Protein AF-0000000072075121 (afdb_homodimer)

Secondary structure (DSSP, 8-state):
-EEEEE--SSTTTTT-HHHHHHHHHHHHHHHHHHHHTTSEEE-HHHHHHHHHHHTT--STTSHHHHHHHHHHHHHHHTT-SEEEE-SS--HHHHHHHHHHHHTT-EEESSGGGSPP-TT---/-EEEEE--SSTTTTT-HHHHHHHHHHHHHHHHHHHHTTSEEE-HHHHHHHHHHHTT--STTSHHHHHHHHHHHHHHHTT-SEEEE-SS--HHHHHHHHHHHHTT-EEESSGGGSPP-TT---

Structure (mmCIF, N/CA/C/O backbone):
data_AF-0000000072075121-model_v1
#
loop_
_entity.id
_entity.type
_entity.pdbx_description
1 polymer 'Phosphoglycerate kinase'
#
loop_
_atom_site.group_PDB
_atom_site.id
_atom_site.type_symbol
_atom_site.label_atom_id
_atom_site.label_alt_id
_atom_site.label_comp_id
_atom_site.label_asym_id
_atom_site.label_entity_id
_atom_site.label_seq_id
_atom_site.pdbx_PDB_ins_code
_atom_site.Cartn_x
_atom_site.Cartn_y
_atom_site.Cartn_z
_atom_site.occupancy
_atom_site.B_iso_or_equiv
_atom_site.auth_seq_id
_atom_site.auth_comp_id
_atom_site.auth_asym_id
_atom_site.auth_atom_id
_atom_site.pdbx_PDB_model_num
ATOM 1 N N . MET A 1 1 ? 13.461 1.741 -6.203 1 97.19 1 MET A N 1
ATOM 2 C CA . MET A 1 1 ? 13.414 1.44 -4.773 1 97.19 1 MET A CA 1
ATOM 3 C C . MET A 1 1 ? 11.984 1.48 -4.254 1 97.19 1 MET A C 1
ATOM 5 O O . MET A 1 1 ? 11.18 2.299 -4.703 1 97.19 1 MET A O 1
ATOM 9 N N . LEU A 1 2 ? 11.695 0.554 -3.412 1 98.5 2 LEU A N 1
ATOM 10 C CA . LEU A 1 2 ? 10.516 0.691 -2.557 1 98.5 2 LEU A CA 1
ATOM 11 C C . LEU A 1 2 ? 10.844 1.522 -1.32 1 98.5 2 LEU A C 1
ATOM 13 O O . LEU A 1 2 ? 11.664 1.122 -0.494 1 98.5 2 LEU A O 1
ATOM 17 N N . ILE A 1 3 ? 10.18 2.684 -1.168 1 98.88 3 ILE A N 1
ATOM 18 C CA . ILE A 1 3 ? 10.539 3.621 -0.11 1 98.88 3 ILE A CA 1
ATOM 19 C C . ILE A 1 3 ? 9.344 3.828 0.822 1 98.88 3 ILE A C 1
ATOM 21 O O . ILE A 1 3 ? 8.273 4.238 0.381 1 98.88 3 ILE A O 1
ATOM 25 N N . LEU A 1 4 ? 9.508 3.553 2.084 1 98.94 4 LEU A N 1
ATOM 26 C CA . LEU A 1 4 ? 8.492 3.842 3.092 1 98.94 4 LEU A CA 1
ATOM 27 C C . LEU A 1 4 ? 8.523 5.316 3.48 1 98.94 4 LEU A C 1
ATOM 29 O O . LEU A 1 4 ? 9.578 5.852 3.826 1 98.94 4 LEU A O 1
ATOM 33 N N . ILE A 1 5 ? 7.418 5.969 3.381 1 98.94 5 ILE A N 1
ATOM 34 C CA . ILE A 1 5 ? 7.25 7.32 3.906 1 98.94 5 ILE A CA 1
ATOM 35 C C . ILE A 1 5 ? 6.758 7.258 5.348 1 98.94 5 ILE A C 1
ATOM 37 O O . ILE A 1 5 ? 5.645 6.793 5.609 1 98.94 5 ILE A O 1
ATOM 41 N N . ALA A 1 6 ? 7.566 7.684 6.254 1 98.75 6 ALA A N 1
ATOM 42 C CA . ALA A 1 6 ? 7.25 7.609 7.68 1 98.75 6 ALA A CA 1
ATOM 43 C C . ALA A 1 6 ? 7.074 9.008 8.273 1 98.75 6 ALA A C 1
ATOM 45 O O . ALA A 1 6 ? 7.957 9.859 8.148 1 98.75 6 ALA A O 1
ATOM 46 N N . GLY A 1 7 ? 6.02 9.258 8.859 1 98.44 7 GLY A N 1
ATOM 47 C CA . GLY A 1 7 ? 5.723 10.523 9.516 1 98.44 7 GLY A CA 1
ATOM 48 C C . GLY A 1 7 ? 4.5 10.461 10.414 1 98.44 7 GLY A C 1
ATOM 49 O O . GLY A 1 7 ? 3.916 9.391 10.602 1 98.44 7 GLY A O 1
ATOM 50 N N . PRO A 1 8 ? 4.152 11.594 11.031 1 97.94 8 PRO A N 1
ATOM 51 C CA . PRO A 1 8 ? 3.018 11.602 11.953 1 97.94 8 PRO A CA 1
ATOM 52 C C . PRO A 1 8 ? 1.69 11.305 11.258 1 97.94 8 PRO A C 1
ATOM 54 O O . PRO A 1 8 ? 1.416 11.852 10.18 1 97.94 8 PRO A O 1
ATOM 57 N N . VAL A 1 9 ? 0.925 10.453 11.898 1 96.81 9 VAL A N 1
ATOM 58 C CA . VAL A 1 9 ? -0.446 10.188 11.477 1 96.81 9 VAL A CA 1
ATOM 59 C C . VAL A 1 9 ? -1.411 10.531 12.609 1 96.81 9 VAL A C 1
ATOM 61 O O . VAL A 1 9 ? -2.152 11.516 12.523 1 96.81 9 VAL A O 1
ATOM 64 N N . ARG A 1 10 ? -1.223 9.938 13.703 1 94.94 10 ARG A N 1
ATOM 65 C CA . ARG A 1 10 ? -2.082 10.188 14.852 1 94.94 10 ARG A CA 1
ATOM 66 C C . ARG A 1 10 ? -1.404 11.125 15.844 1 94.94 10 ARG A C 1
ATOM 68 O O . ARG A 1 10 ? -2.064 11.711 16.703 1 94.94 10 ARG A O 1
ATOM 75 N N . SER A 1 11 ? -0.125 11.117 15.789 1 94.25 11 SER A N 1
ATOM 76 C CA . SER A 1 11 ? 0.633 11.914 16.75 1 94.25 11 SER A CA 1
ATOM 77 C C . SER A 1 11 ? 0.205 13.375 16.703 1 94.25 11 SER A C 1
ATOM 79 O O . SER A 1 11 ? 0.101 13.969 15.633 1 94.25 11 SER A O 1
ATOM 81 N N . GLY A 1 12 ? -0.093 13.891 17.938 1 93.88 12 GLY A N 1
ATOM 82 C CA . GLY A 1 12 ? -0.411 15.297 18.078 1 93.88 12 GLY A CA 1
ATOM 83 C C . GLY A 1 12 ? -1.85 15.625 17.734 1 93.88 12 GLY A C 1
ATOM 84 O O . GLY A 1 12 ? -2.236 16.797 17.688 1 93.88 12 GLY A O 1
ATOM 85 N N . THR A 1 13 ? -2.65 14.633 17.438 1 96.44 13 THR A N 1
ATOM 86 C CA . THR A 1 13 ? -3.996 14.906 16.953 1 96.44 13 THR A CA 1
ATOM 87 C C . THR A 1 13 ? -5.023 14.703 18.047 1 96.44 13 THR A C 1
ATOM 89 O O . THR A 1 13 ? -6.168 15.148 17.938 1 96.44 13 THR A O 1
ATOM 92 N N . GLU A 1 14 ? -4.559 14.031 19.125 1 94.25 14 GLU A N 1
ATOM 93 C CA . GLU A 1 14 ? -5.461 13.672 20.219 1 94.25 14 GLU A CA 1
ATOM 94 C C . GLU A 1 14 ? -6.691 12.938 19.688 1 94.25 14 GLU A C 1
ATOM 96 O O . GLU A 1 14 ? -7.809 13.164 20.156 1 94.25 14 GLU A O 1
ATOM 101 N N . GLY A 1 15 ? -6.496 12.273 18.641 1 92.19 15 GLY A N 1
ATOM 102 C CA . GLY A 1 15 ? -7.547 11.43 18.094 1 92.19 15 GLY A CA 1
ATOM 103 C C . GLY A 1 15 ? -8.508 12.18 17.188 1 92.19 15 GLY A C 1
ATOM 104 O O . 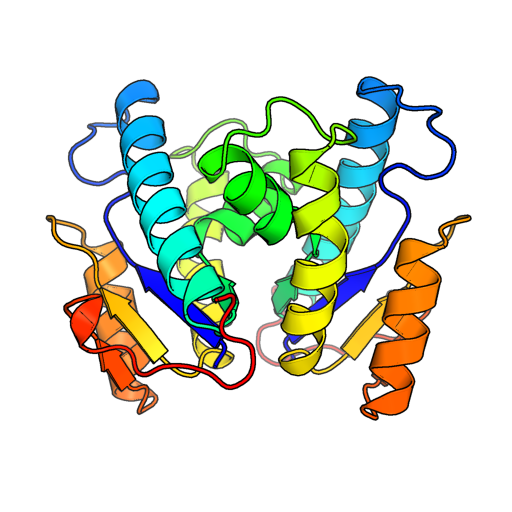GLY A 1 15 ? -9.492 11.609 16.703 1 92.19 15 GLY A O 1
ATOM 105 N N . ASN A 1 16 ? -8.211 13.461 16.969 1 96.5 16 ASN A N 1
ATOM 106 C CA . ASN A 1 16 ? -9.047 14.25 16.062 1 96.5 16 ASN A CA 1
ATOM 107 C C . ASN A 1 16 ? -8.93 13.758 14.625 1 96.5 16 ASN A C 1
ATOM 109 O O . ASN A 1 16 ? -7.863 13.844 14.023 1 96.5 16 ASN A O 1
ATOM 113 N N . GLN A 1 17 ? -10.023 13.328 14.055 1 95.19 17 GLN A N 1
ATOM 114 C CA . GLN A 1 17 ? -10.031 12.656 12.758 1 95.19 17 GLN A CA 1
ATOM 115 C C . GLN A 1 17 ? -9.617 13.617 11.641 1 95.19 17 GLN A C 1
ATOM 117 O O . GLN A 1 17 ? -8.953 13.211 10.688 1 95.19 17 GLN A O 1
ATOM 122 N N . ALA A 1 18 ? -10.055 14.852 11.75 1 97.12 18 ALA A N 1
ATOM 123 C CA . ALA A 1 18 ? -9.695 15.836 10.727 1 97.12 18 ALA A CA 1
ATOM 124 C C . ALA A 1 18 ? -8.188 16.078 10.703 1 97.12 18 ALA A C 1
ATOM 126 O O . ALA A 1 18 ? -7.598 16.234 9.633 1 97.12 18 ALA A O 1
ATOM 127 N N . LEU A 1 19 ? -7.586 16.109 11.859 1 97.44 19 LEU A N 1
ATOM 128 C CA . LEU A 1 19 ? -6.145 16.297 11.953 1 97.44 19 LEU A CA 1
ATOM 129 C C . LEU A 1 19 ? -5.395 15.062 11.469 1 97.44 19 LEU A C 1
ATOM 131 O O . LEU A 1 19 ? -4.344 15.18 10.836 1 97.44 19 LEU A O 1
ATOM 135 N N . ILE A 1 20 ? -5.883 13.906 11.688 1 97.06 20 ILE A N 1
ATOM 136 C CA . ILE A 1 20 ? -5.309 12.656 11.203 1 97.06 20 ILE A CA 1
ATOM 137 C C . ILE A 1 20 ? -5.309 12.656 9.672 1 97.06 20 ILE A C 1
ATOM 139 O O . ILE A 1 20 ? -4.293 12.352 9.047 1 97.06 20 ILE A O 1
ATOM 143 N N . GLN A 1 21 ? -6.449 13.055 9.164 1 96.88 21 GLN A N 1
ATOM 144 C CA . GLN A 1 21 ? -6.562 13.102 7.707 1 96.88 21 GLN A CA 1
ATOM 145 C C . GLN A 1 21 ? -5.59 14.117 7.113 1 96.88 21 GLN A C 1
ATOM 147 O O . GLN A 1 21 ? -4.988 13.867 6.066 1 96.88 21 GLN A O 1
ATOM 152 N N . ALA A 1 22 ? -5.484 15.211 7.762 1 97.81 22 ALA A N 1
ATOM 153 C CA . ALA A 1 22 ? -4.543 16.234 7.297 1 97.81 22 ALA A CA 1
ATOM 154 C C . ALA A 1 22 ? -3.113 15.703 7.305 1 97.81 22 ALA A C 1
ATOM 156 O O . ALA A 1 22 ? -2.346 15.953 6.375 1 97.81 22 ALA A O 1
ATOM 157 N N . ASN A 1 23 ? -2.771 15 8.336 1 98.19 23 ASN A N 1
ATOM 158 C CA . ASN A 1 23 ? -1.456 14.375 8.414 1 98.19 23 ASN A CA 1
ATOM 159 C C . ASN A 1 23 ? -1.254 13.359 7.293 1 98.19 23 ASN A C 1
ATOM 161 O O . ASN A 1 23 ? -0.198 13.328 6.656 1 98.19 23 ASN A O 1
ATOM 165 N N . MET A 1 24 ? -2.242 12.555 7.016 1 97.94 24 MET A N 1
ATOM 166 C CA . MET A 1 24 ? -2.158 11.562 5.949 1 97.94 24 MET A CA 1
ATOM 167 C C . MET A 1 24 ? -1.974 12.234 4.594 1 97.94 24 MET A C 1
ATOM 169 O O . MET A 1 24 ? -1.205 11.758 3.756 1 97.94 24 MET A O 1
ATOM 173 N N . GLN A 1 25 ? -2.637 13.328 4.41 1 98.25 25 GLN A N 1
ATOM 174 C CA . GLN A 1 25 ? -2.518 14.047 3.146 1 98.25 25 GLN A CA 1
ATOM 175 C C . GLN A 1 25 ? -1.101 14.586 2.949 1 98.25 25 GLN A C 1
ATOM 177 O O . GLN A 1 25 ? -0.606 14.641 1.821 1 98.25 25 GLN A O 1
ATOM 182 N N . LYS A 1 26 ? -0.507 14.977 4.02 1 98.44 26 LYS A N 1
ATOM 183 C CA . LYS A 1 26 ? 0.887 15.398 3.938 1 98.44 26 LYS A CA 1
ATOM 184 C C . LYS A 1 26 ? 1.789 14.242 3.512 1 98.44 26 LYS A C 1
ATOM 186 O O . LYS A 1 26 ? 2.689 14.422 2.688 1 98.44 26 LYS A O 1
ATOM 191 N N . LEU A 1 27 ? 1.547 13.148 4.078 1 98.81 27 LEU A N 1
ATOM 192 C CA . LEU A 1 27 ? 2.314 11.969 3.691 1 98.81 27 LEU A CA 1
ATOM 193 C C . LEU A 1 27 ? 2.033 11.586 2.242 1 98.81 27 LEU A C 1
ATOM 195 O O . LEU A 1 27 ? 2.953 11.242 1.498 1 98.81 27 LEU A O 1
ATOM 199 N N . ASP A 1 28 ? 0.766 11.664 1.84 1 98.81 28 ASP A N 1
ATOM 200 C CA . ASP A 1 28 ? 0.399 11.375 0.458 1 98.81 28 ASP A CA 1
ATOM 201 C C . ASP A 1 28 ? 1.137 12.297 -0.512 1 98.81 28 ASP A C 1
ATOM 203 O O . ASP A 1 28 ? 1.594 11.852 -1.568 1 98.81 28 ASP A O 1
ATOM 207 N N . ALA A 1 29 ? 1.232 13.508 -0.183 1 98.81 29 ALA A N 1
ATOM 208 C CA . ALA A 1 29 ? 1.913 14.477 -1.036 1 98.81 29 ALA A CA 1
ATOM 209 C C . ALA A 1 29 ? 3.395 14.133 -1.176 1 98.81 29 ALA A C 1
ATOM 211 O O . ALA A 1 29 ? 3.959 14.234 -2.27 1 98.81 29 ALA A O 1
ATOM 212 N N . ALA A 1 30 ? 4.023 13.805 -0.074 1 98.88 30 ALA A N 1
ATOM 213 C CA . ALA A 1 30 ? 5.418 13.375 -0.13 1 98.88 30 ALA A CA 1
ATOM 214 C C . ALA A 1 30 ? 5.566 12.109 -0.965 1 98.88 30 ALA A C 1
ATOM 216 O O . ALA A 1 30 ? 6.508 11.977 -1.751 1 98.88 30 ALA A O 1
ATOM 217 N N . ALA A 1 31 ? 4.641 11.211 -0.783 1 98.94 31 ALA A N 1
ATOM 218 C CA . ALA A 1 31 ? 4.648 9.977 -1.561 1 98.94 31 ALA A CA 1
ATOM 219 C C . ALA A 1 31 ? 4.574 10.266 -3.057 1 98.94 31 ALA A C 1
ATOM 221 O O . ALA A 1 31 ? 5.266 9.625 -3.855 1 98.94 31 ALA A O 1
ATOM 222 N N . LEU A 1 32 ? 3.734 11.195 -3.408 1 98.81 32 LEU A N 1
ATOM 223 C CA . LEU A 1 32 ? 3.602 11.57 -4.812 1 98.81 32 LEU A CA 1
ATOM 224 C C . LEU A 1 32 ? 4.922 12.086 -5.367 1 98.81 32 LEU A C 1
ATOM 226 O O . LEU A 1 32 ? 5.309 11.75 -6.488 1 98.81 32 LEU A O 1
ATOM 230 N N . GLN A 1 33 ? 5.605 12.883 -4.59 1 98.69 33 GLN A N 1
ATOM 231 C CA . GLN A 1 33 ? 6.91 13.383 -5.016 1 98.69 33 GLN A CA 1
ATOM 232 C C . GLN A 1 33 ? 7.895 12.234 -5.215 1 98.69 33 GLN A C 1
ATOM 234 O O . GLN A 1 33 ? 8.633 12.211 -6.203 1 98.69 33 GLN A O 1
ATOM 239 N N . VAL A 1 34 ? 7.938 11.32 -4.289 1 98.81 34 VAL A N 1
ATOM 240 C CA . VAL A 1 34 ? 8.82 10.164 -4.383 1 98.81 34 VAL A CA 1
ATOM 241 C C . VAL A 1 34 ? 8.484 9.352 -5.633 1 98.81 34 VAL A C 1
ATOM 243 O O . VAL A 1 34 ? 9.375 8.891 -6.34 1 98.81 34 VAL A O 1
ATOM 246 N N . TYR A 1 35 ? 7.156 9.18 -5.891 1 98.69 35 TYR A N 1
ATOM 247 C CA . TYR A 1 35 ? 6.719 8.469 -7.086 1 98.69 35 TYR A CA 1
ATOM 248 C C . TYR A 1 35 ? 7.238 9.156 -8.344 1 98.69 35 TYR A C 1
ATOM 250 O O . TYR A 1 35 ? 7.746 8.492 -9.258 1 98.69 35 TYR A O 1
ATOM 258 N N . HIS A 1 36 ? 7.113 10.477 -8.391 1 98.19 36 HIS A N 1
ATOM 259 C CA . HIS A 1 36 ? 7.535 11.242 -9.562 1 98.19 36 HIS A CA 1
ATOM 260 C C . HIS A 1 36 ? 9.055 11.195 -9.727 1 98.19 36 HIS A C 1
ATOM 262 O O . HIS A 1 36 ? 9.562 11.344 -10.844 1 98.19 36 HIS A O 1
ATOM 268 N N . LYS A 1 37 ? 9.773 10.945 -8.656 1 98.25 37 LYS A N 1
ATOM 269 C C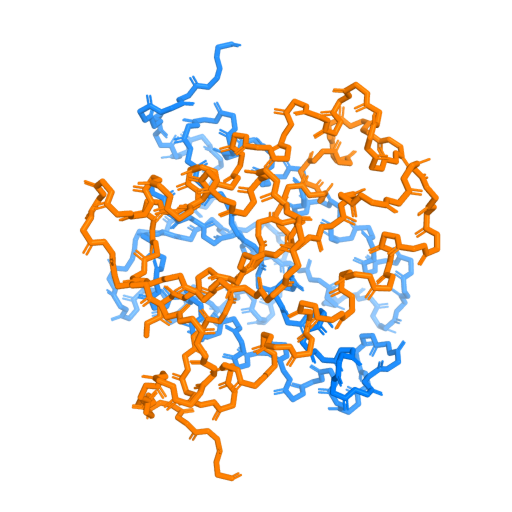A . LYS A 1 37 ? 11.227 10.805 -8.719 1 98.25 37 LYS A CA 1
ATOM 270 C C . LYS A 1 37 ? 11.625 9.445 -9.297 1 98.25 37 LYS A C 1
ATOM 272 O O . LYS A 1 37 ? 12.805 9.188 -9.531 1 98.25 37 LYS A O 1
ATOM 277 N N . GLY A 1 38 ? 10.672 8.586 -9.508 1 98 38 GLY A N 1
ATOM 278 C CA . GLY A 1 38 ? 10.938 7.332 -10.195 1 98 38 GLY A CA 1
ATOM 279 C C . GLY A 1 38 ? 11 6.137 -9.266 1 98 38 GLY A C 1
ATOM 280 O O . GLY A 1 38 ? 11.477 5.07 -9.648 1 98 38 GLY A O 1
ATOM 281 N N . HIS A 1 39 ? 10.562 6.273 -7.977 1 98.44 39 HIS A N 1
ATOM 282 C CA . HIS A 1 39 ? 10.539 5.203 -6.984 1 98.44 39 HIS A CA 1
ATOM 283 C C . HIS A 1 39 ? 9.109 4.773 -6.672 1 98.44 39 HIS A C 1
ATOM 285 O O . HIS A 1 39 ? 8.156 5.34 -7.203 1 98.44 39 HIS A O 1
ATOM 291 N N . THR A 1 40 ? 8.953 3.789 -5.941 1 98.56 40 THR A N 1
ATOM 292 C CA . THR A 1 40 ? 7.66 3.322 -5.465 1 98.56 40 THR A CA 1
ATOM 293 C C . THR A 1 40 ? 7.48 3.654 -3.984 1 98.56 40 THR A C 1
ATOM 295 O O . THR A 1 40 ? 8.086 3.018 -3.121 1 98.56 40 THR A O 1
ATOM 298 N N . PRO A 1 41 ? 6.605 4.617 -3.725 1 98.88 41 PRO A N 1
ATOM 299 C CA . PRO A 1 41 ? 6.363 4.961 -2.322 1 98.88 41 PRO A CA 1
ATOM 300 C C . PRO A 1 41 ? 5.332 4.047 -1.661 1 98.88 41 PRO A C 1
ATOM 302 O O . PRO A 1 41 ? 4.414 3.561 -2.328 1 98.88 41 PRO A O 1
ATOM 305 N N . VAL A 1 42 ? 5.504 3.848 -0.389 1 98.88 42 VAL A N 1
ATOM 306 C CA . VAL A 1 42 ? 4.488 3.188 0.423 1 98.88 42 VAL A CA 1
ATOM 307 C C . VAL A 1 42 ? 4.355 3.9 1.767 1 98.88 42 VAL A C 1
ATOM 309 O O . VAL A 1 42 ? 5.316 4.508 2.25 1 98.88 42 VAL A O 1
ATOM 312 N N . ILE A 1 43 ? 3.205 3.895 2.307 1 98.75 43 ILE A N 1
ATOM 313 C CA . ILE A 1 43 ? 2.877 4.352 3.654 1 98.75 43 ILE A CA 1
ATOM 314 C C . ILE A 1 43 ? 2.236 3.213 4.445 1 98.75 43 ILE A C 1
ATOM 316 O O . ILE A 1 43 ? 1.327 2.543 3.949 1 98.75 43 ILE A O 1
ATOM 320 N N . GLY A 1 44 ? 2.795 2.998 5.625 1 98.38 44 GLY A N 1
ATOM 321 C CA . GLY A 1 44 ? 2.285 1.891 6.418 1 98.38 44 GLY A CA 1
ATOM 322 C C . GLY A 1 44 ? 0.772 1.887 6.535 1 98.38 44 GLY A C 1
ATOM 323 O O . GLY A 1 44 ? 0.138 0.836 6.422 1 98.38 44 GLY A O 1
ATOM 324 N N . GLU A 1 45 ? 0.153 3.025 6.723 1 97.94 45 GLU A N 1
ATOM 325 C CA . GLU A 1 45 ? -1.287 3.178 6.906 1 97.94 45 GLU A CA 1
ATOM 326 C C . GLU A 1 45 ? -2.051 2.773 5.648 1 97.94 45 GLU A C 1
ATOM 328 O O . GLU A 1 45 ? -3.191 2.316 5.73 1 97.94 45 GLU A O 1
ATOM 333 N N . TRP A 1 46 ? -1.41 2.887 4.438 1 98.44 46 TRP A N 1
ATOM 334 C CA . TRP A 1 46 ? -2.057 2.471 3.197 1 98.44 46 TRP A CA 1
ATOM 335 C C . TRP A 1 46 ? -2.402 0.985 3.234 1 98.44 46 TRP A C 1
ATOM 337 O O . TRP A 1 46 ? -3.357 0.546 2.59 1 98.44 46 TRP A O 1
ATOM 347 N N . LEU A 1 47 ? -1.654 0.209 3.91 1 98.69 47 LEU A N 1
ATOM 348 C CA . LEU A 1 47 ? -1.905 -1.22 4.059 1 98.69 47 LEU A CA 1
ATOM 349 C C . LEU A 1 47 ? -2.688 -1.503 5.34 1 98.69 47 LEU A C 1
ATOM 351 O O . LEU A 1 47 ? -3.686 -2.227 5.316 1 98.69 47 LEU A O 1
ATOM 355 N N . ALA A 1 48 ? -2.295 -0.882 6.418 1 98.38 48 ALA A N 1
ATOM 356 C CA . ALA A 1 48 ? -2.805 -1.225 7.742 1 98.38 48 ALA A CA 1
ATOM 357 C C . ALA A 1 48 ? -4.285 -0.875 7.871 1 98.38 48 ALA A C 1
ATOM 359 O O . ALA A 1 48 ? -5.055 -1.615 8.492 1 98.38 48 ALA A O 1
ATOM 360 N N . LEU A 1 49 ? -4.676 0.231 7.297 1 97.44 49 LEU A N 1
ATOM 361 C CA . LEU A 1 49 ? -6.039 0.698 7.508 1 97.44 49 LEU A CA 1
ATOM 362 C C . LEU A 1 49 ? -7.039 -0.203 6.793 1 97.44 49 LEU A C 1
ATOM 364 O O . LEU A 1 49 ? -8.016 -0.656 7.398 1 97.44 49 LEU A O 1
ATOM 368 N N . PRO A 1 50 ? -6.828 -0.526 5.555 1 98.25 50 PRO A N 1
ATOM 369 C CA . PRO A 1 50 ? -7.789 -1.45 4.949 1 98.25 50 PRO A CA 1
ATOM 370 C C . PRO A 1 50 ? -7.746 -2.842 5.574 1 98.25 50 PRO A C 1
ATOM 372 O O . PRO A 1 50 ? -8.781 -3.514 5.664 1 98.25 50 PRO A O 1
ATOM 375 N N . LEU A 1 51 ? -6.578 -3.324 5.992 1 98.69 51 LEU A N 1
ATOM 376 C CA . LEU A 1 51 ? -6.512 -4.602 6.688 1 98.69 51 LEU A CA 1
ATOM 377 C C . LEU A 1 51 ? -7.301 -4.555 7.992 1 98.69 51 LEU A C 1
ATOM 379 O O . LEU A 1 51 ? -8.07 -5.469 8.289 1 98.69 51 LEU A O 1
ATOM 383 N N . ALA A 1 52 ? -7.109 -3.486 8.75 1 98.5 52 ALA A N 1
ATOM 384 C CA . ALA A 1 52 ? -7.855 -3.314 10 1 98.5 52 ALA A CA 1
ATOM 385 C C . ALA A 1 52 ? -9.359 -3.258 9.742 1 98.5 52 ALA A C 1
ATOM 387 O O . ALA A 1 52 ? -10.141 -3.861 10.477 1 98.5 52 ALA A O 1
ATOM 388 N N . ALA A 1 53 ? -9.766 -2.516 8.719 1 98.12 53 ALA A N 1
ATOM 389 C CA . ALA A 1 53 ? -11.188 -2.43 8.375 1 98.12 53 ALA A CA 1
ATOM 390 C C . ALA A 1 53 ? -11.75 -3.805 8.031 1 98.12 53 ALA A C 1
ATOM 392 O O . ALA A 1 53 ? -12.844 -4.16 8.461 1 98.12 53 ALA A O 1
ATOM 393 N N . ALA A 1 54 ? -11.031 -4.555 7.281 1 98.5 54 ALA A N 1
ATOM 394 C CA . ALA A 1 54 ? -11.453 -5.906 6.926 1 98.5 54 ALA A CA 1
ATOM 395 C C . ALA A 1 54 ? -11.57 -6.785 8.164 1 98.5 54 ALA A C 1
ATOM 397 O O . ALA A 1 54 ? -12.375 -7.719 8.195 1 98.5 54 ALA A O 1
ATOM 398 N N . ALA A 1 55 ? -10.789 -6.445 9.141 1 98.25 55 ALA A N 1
ATOM 399 C CA . ALA A 1 55 ? -10.805 -7.199 10.398 1 98.25 55 ALA A CA 1
ATOM 400 C C . ALA A 1 55 ? -11.891 -6.68 11.336 1 98.25 55 ALA A C 1
ATOM 402 O O . ALA A 1 55 ? -12.102 -7.227 12.422 1 98.25 55 ALA A O 1
ATOM 403 N N . GLY A 1 56 ? -12.547 -5.551 10.945 1 98 56 GLY A N 1
ATOM 404 C CA . GLY A 1 56 ? -13.688 -5.09 11.719 1 98 56 GLY A CA 1
ATOM 405 C C . GLY A 1 56 ? -13.469 -3.736 12.367 1 98 56 GLY A C 1
ATOM 406 O O . GLY A 1 56 ? -14.32 -3.252 13.109 1 98 56 GLY A O 1
ATOM 407 N N . SER A 1 57 ? -12.359 -3.09 12.102 1 97.88 57 SER A N 1
ATOM 408 C CA . SER A 1 57 ? -12.117 -1.754 12.633 1 97.88 57 SER A CA 1
ATOM 409 C C . SER A 1 57 ? -13.094 -0.739 12.055 1 97.88 57 SER A C 1
ATOM 411 O O . SER A 1 57 ? -13.445 -0.81 10.875 1 97.88 57 SER A O 1
ATOM 413 N N . ARG A 1 58 ? -13.422 0.242 12.906 1 95.62 58 ARG A N 1
ATOM 414 C CA . ARG A 1 58 ? -14.367 1.251 12.453 1 95.62 58 ARG A CA 1
ATOM 415 C C . ARG A 1 58 ? -13.688 2.604 12.273 1 95.62 58 ARG A C 1
ATOM 417 O O . ARG A 1 58 ? -14.164 3.445 11.508 1 95.62 58 ARG A O 1
ATOM 424 N N . GLU A 1 59 ? -12.602 2.787 13.023 1 93.5 59 GLU A N 1
ATOM 425 C CA . GLU A 1 59 ? -11.859 4.043 12.914 1 93.5 59 GLU A CA 1
ATOM 426 C C . GLU A 1 59 ? -10.422 3.877 13.398 1 93.5 59 GLU A C 1
ATOM 428 O O . GLU A 1 59 ? -10.125 2.973 14.18 1 93.5 59 GLU A O 1
ATOM 433 N N . ILE A 1 60 ? -9.617 4.73 12.914 1 92.94 60 ILE A N 1
ATOM 434 C CA . ILE A 1 60 ? -8.234 4.75 13.383 1 92.94 60 ILE A CA 1
ATOM 435 C C . ILE A 1 60 ? -8.195 5.039 14.875 1 92.94 60 ILE A C 1
ATOM 437 O O . ILE A 1 60 ? -8.859 5.961 15.359 1 92.94 60 ILE A O 1
ATOM 441 N N . GLY A 1 61 ? -7.387 4.266 15.578 1 90.31 61 GLY A N 1
ATOM 442 C CA . GLY A 1 61 ? -7.246 4.496 17.016 1 90.31 61 GLY A CA 1
ATOM 443 C C . GLY A 1 61 ? -8.078 3.547 17.859 1 90.31 61 GLY A C 1
ATOM 444 O O . GLY A 1 61 ? -7.879 3.439 19.062 1 90.31 61 GLY A O 1
ATOM 445 N N . ASP A 1 62 ? -9.023 2.881 17.219 1 94.44 62 ASP A N 1
ATOM 446 C CA . ASP A 1 62 ? -9.758 1.899 18.016 1 94.44 62 ASP A CA 1
ATOM 447 C C . ASP A 1 62 ? -8.906 0.664 18.297 1 94.44 62 ASP A C 1
ATOM 449 O O . ASP A 1 62 ? -7.762 0.58 17.828 1 94.44 62 ASP A O 1
ATOM 453 N N . GLU A 1 63 ? -9.375 -0.226 19.016 1 95.25 63 GLU A N 1
ATOM 454 C CA . GLU A 1 63 ? -8.602 -1.372 19.484 1 95.25 63 GLU A CA 1
ATOM 455 C C . GLU A 1 63 ? -8.109 -2.215 18.312 1 95.25 63 GLU A C 1
ATOM 457 O O . GLU A 1 63 ? -6.953 -2.635 18.281 1 95.25 63 GLU A O 1
ATOM 462 N N . ILE A 1 64 ? -8.945 -2.494 17.375 1 96.69 64 ILE A N 1
ATOM 463 C CA . ILE A 1 64 ? -8.586 -3.346 16.25 1 96.69 64 ILE A CA 1
ATOM 464 C C . ILE A 1 64 ? -7.523 -2.654 15.406 1 96.69 64 ILE A C 1
ATOM 466 O O . ILE A 1 64 ? -6.508 -3.262 15.055 1 96.69 64 ILE A O 1
ATOM 470 N N . SER A 1 65 ? -7.762 -1.392 15.039 1 95.38 65 SER A N 1
ATOM 471 C CA . SER A 1 65 ? -6.781 -0.683 14.219 1 95.38 65 SER A CA 1
ATOM 472 C C . SER A 1 65 ? -5.418 -0.646 14.898 1 95.38 65 SER A C 1
ATOM 474 O O . SER A 1 65 ? -4.383 -0.743 14.234 1 95.38 65 SER A O 1
ATOM 476 N N . GLU A 1 66 ? -5.383 -0.55 16.172 1 92.88 66 GLU A N 1
ATOM 477 C CA . GLU A 1 66 ? -4.121 -0.512 16.906 1 92.88 66 GLU A CA 1
ATOM 478 C C . GLU A 1 66 ? -3.355 -1.823 16.766 1 92.88 66 GLU A C 1
ATOM 480 O O . GLU A 1 66 ? -2.123 -1.828 16.734 1 92.88 66 GLU A O 1
ATOM 485 N N . ALA A 1 67 ? -4.062 -2.854 16.641 1 95.19 67 ALA A N 1
ATOM 486 C CA . ALA A 1 67 ? -3.455 -4.172 16.5 1 95.19 67 ALA A CA 1
ATOM 487 C C . ALA A 1 67 ? -2.811 -4.328 15.125 1 95.19 67 ALA A C 1
ATOM 489 O O . ALA A 1 67 ? -1.963 -5.203 14.922 1 95.19 67 ALA A O 1
ATOM 490 N N . TYR A 1 68 ? -3.143 -3.506 14.141 1 96.56 68 TYR A N 1
ATOM 491 C CA . TYR A 1 68 ? -2.666 -3.689 12.781 1 96.56 68 TYR A CA 1
ATOM 492 C C . TYR A 1 68 ? -1.68 -2.592 12.391 1 96.56 68 TYR A C 1
ATOM 494 O O . TYR A 1 68 ? -0.7 -2.848 11.688 1 96.56 68 TYR A O 1
ATOM 502 N N . LEU A 1 69 ? -1.879 -1.383 12.828 1 93.69 69 LEU A N 1
ATOM 503 C CA . LEU A 1 69 ? -1.13 -0.226 12.352 1 93.69 69 LEU A CA 1
ATOM 504 C C . LEU A 1 69 ? 0.37 -0.438 12.531 1 93.69 69 LEU A C 1
ATOM 506 O O . LEU A 1 69 ? 1.126 -0.403 11.555 1 93.69 69 LEU A O 1
ATOM 510 N N . TYR A 1 70 ? 0.863 -0.865 13.672 1 90.56 70 TYR A N 1
ATOM 511 C CA . TYR A 1 70 ? 2.297 -0.944 13.93 1 90.56 70 TYR A CA 1
ATOM 512 C C . TYR A 1 70 ? 2.883 -2.23 13.359 1 90.56 70 TYR A C 1
ATOM 514 O O . TYR A 1 70 ? 3.867 -2.197 12.617 1 90.56 70 TYR A O 1
ATOM 522 N N . PRO A 1 71 ? 2.217 -3.377 13.594 1 95.12 71 PRO A N 1
ATOM 523 C CA . PRO A 1 71 ? 2.791 -4.621 13.078 1 95.12 71 PRO A CA 1
ATOM 524 C C . PRO A 1 71 ? 2.846 -4.66 11.555 1 95.12 71 PRO A C 1
ATOM 526 O O . PRO A 1 71 ? 3.781 -5.219 10.977 1 95.12 71 PRO A O 1
ATOM 529 N N . VAL A 1 72 ? 1.851 -4.055 10.898 1 97.31 72 VAL A N 1
ATOM 530 C CA . VAL A 1 72 ? 1.827 -4.059 9.438 1 97.31 72 VAL A CA 1
ATOM 531 C C . VAL A 1 72 ? 2.994 -3.234 8.898 1 97.31 72 VAL A C 1
ATOM 533 O O . VAL A 1 72 ? 3.713 -3.676 8 1 97.31 72 VAL A O 1
ATOM 536 N N . ALA A 1 73 ? 3.168 -2.072 9.477 1 96.5 73 ALA A N 1
ATOM 537 C CA . ALA A 1 73 ? 4.293 -1.238 9.062 1 96.5 73 ALA A CA 1
ATOM 538 C C . ALA A 1 73 ? 5.621 -1.954 9.297 1 96.5 73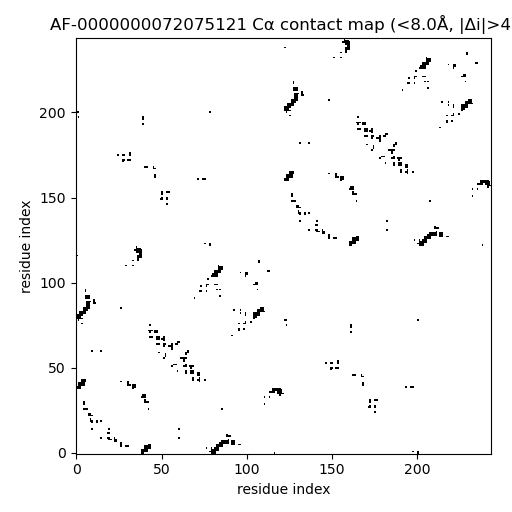 ALA A C 1
ATOM 540 O O . ALA A 1 73 ? 6.512 -1.91 8.445 1 96.5 73 ALA A O 1
ATOM 541 N N . HIS A 1 74 ? 5.719 -2.611 10.367 1 94.88 74 HIS A N 1
ATOM 542 C CA . HIS A 1 74 ? 6.941 -3.326 10.711 1 94.88 74 HIS A CA 1
ATOM 543 C C . HIS A 1 74 ? 7.254 -4.406 9.688 1 94.88 74 HIS A C 1
ATOM 545 O O . HIS A 1 74 ? 8.406 -4.543 9.25 1 94.88 74 HIS A O 1
ATOM 551 N N . ARG A 1 75 ? 6.301 -5.148 9.336 1 96.38 75 ARG A N 1
ATOM 552 C CA . ARG A 1 75 ? 6.5 -6.184 8.328 1 96.38 75 ARG A CA 1
ATOM 553 C C . ARG A 1 75 ? 6.855 -5.57 6.98 1 96.38 75 ARG A C 1
ATOM 555 O O . ARG A 1 75 ? 7.727 -6.082 6.273 1 96.38 75 ARG A O 1
ATOM 562 N N . LEU A 1 76 ? 6.148 -4.5 6.66 1 98.19 76 LEU A N 1
ATOM 563 C CA . LEU A 1 76 ? 6.336 -3.83 5.379 1 98.19 76 LEU A CA 1
ATOM 564 C C . LEU A 1 76 ? 7.773 -3.346 5.227 1 98.19 76 LEU A C 1
ATOM 566 O O . LEU A 1 76 ? 8.352 -3.438 4.141 1 98.19 76 LEU A O 1
ATOM 570 N N . ILE A 1 77 ? 8.398 -2.904 6.273 1 98.31 77 ILE A N 1
ATOM 571 C CA . ILE A 1 77 ? 9.742 -2.342 6.246 1 98.31 77 ILE A CA 1
ATOM 572 C C . ILE A 1 77 ? 10.734 -3.391 5.742 1 98.31 77 ILE A C 1
ATOM 574 O O . ILE A 1 77 ? 11.688 -3.064 5.027 1 98.31 77 ILE A O 1
ATOM 578 N N . ASN A 1 78 ? 10.477 -4.613 5.977 1 96.69 78 ASN A N 1
ATOM 579 C CA . ASN A 1 78 ? 11.367 -5.691 5.562 1 96.69 78 ASN A CA 1
ATOM 580 C C . ASN A 1 78 ? 11.445 -5.805 4.043 1 96.69 78 ASN A C 1
ATOM 582 O O . ASN A 1 78 ? 12.367 -6.426 3.504 1 96.69 78 ASN A O 1
ATOM 586 N N . SER A 1 79 ? 10.531 -5.223 3.396 1 97.62 79 SER A N 1
ATOM 587 C CA . SER A 1 79 ? 10.5 -5.285 1.939 1 97.62 79 SER A CA 1
ATOM 588 C C . SER A 1 79 ? 11 -3.982 1.32 1 97.62 79 SER A C 1
ATOM 590 O O . SER A 1 79 ? 11.125 -3.877 0.098 1 97.62 79 SER A O 1
ATOM 592 N N . CYS A 1 80 ? 11.25 -2.977 2.096 1 98.56 80 CYS A N 1
ATOM 593 C CA . CYS A 1 80 ? 11.594 -1.652 1.591 1 98.56 80 CYS A CA 1
ATOM 594 C C . CYS A 1 80 ? 13.102 -1.528 1.379 1 98.56 80 CYS A C 1
ATOM 596 O O . CYS A 1 80 ? 13.883 -2.232 2.02 1 98.56 80 CYS A O 1
ATOM 598 N N . ASP A 1 81 ? 13.477 -0.608 0.543 1 98.44 81 ASP A N 1
ATOM 599 C CA . ASP A 1 81 ? 14.883 -0.298 0.288 1 98.44 81 ASP A CA 1
ATOM 600 C C . ASP A 1 81 ? 15.336 0.906 1.11 1 98.44 81 ASP A C 1
ATOM 602 O O . ASP A 1 81 ? 16.531 1.072 1.37 1 98.44 81 ASP A O 1
ATOM 606 N N . ALA A 1 82 ? 14.43 1.75 1.46 1 98.88 82 ALA A N 1
ATOM 607 C CA . ALA A 1 82 ? 14.734 3.004 2.145 1 98.88 82 ALA A CA 1
ATOM 608 C C . ALA A 1 82 ? 13.516 3.535 2.893 1 98.88 82 ALA A C 1
ATOM 610 O O . ALA A 1 82 ? 12.398 3.055 2.689 1 98.88 82 ALA A O 1
ATOM 611 N N . ILE A 1 83 ? 13.75 4.465 3.764 1 98.94 83 ILE A N 1
ATOM 612 C CA . ILE A 1 83 ? 12.711 5.203 4.477 1 98.94 83 ILE A CA 1
ATOM 613 C C . ILE A 1 83 ? 12.93 6.703 4.301 1 98.94 83 ILE A C 1
ATOM 615 O O . ILE A 1 83 ? 14.062 7.184 4.375 1 98.94 83 ILE A O 1
ATOM 619 N N . LEU A 1 84 ? 11.93 7.426 3.969 1 98.94 84 LEU A N 1
ATOM 620 C CA . LEU A 1 84 ? 11.883 8.875 4.113 1 98.94 84 LEU A CA 1
ATOM 621 C C . LEU A 1 84 ? 11.195 9.273 5.41 1 98.94 84 LEU A C 1
ATOM 623 O O . LEU A 1 84 ? 9.992 9.07 5.566 1 98.94 84 LEU A O 1
ATOM 627 N N . ARG A 1 85 ? 11.938 9.82 6.336 1 98.94 85 ARG A N 1
ATOM 628 C CA . ARG A 1 85 ? 11.383 10.297 7.602 1 98.94 85 ARG A CA 1
ATOM 629 C C . ARG A 1 85 ? 10.906 11.742 7.484 1 98.94 85 ARG A C 1
ATOM 631 O O . ARG A 1 85 ? 11.719 12.664 7.383 1 98.94 85 ARG A O 1
ATOM 638 N N . MET A 1 86 ? 9.57 11.922 7.539 1 98.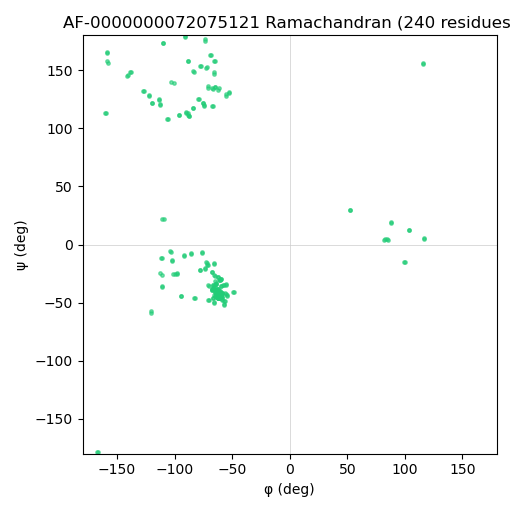81 86 MET A N 1
ATOM 639 C CA . MET A 1 86 ? 8.977 13.25 7.434 1 98.81 86 MET A CA 1
ATOM 640 C C . MET A 1 86 ? 9.109 14.008 8.75 1 98.81 86 MET A C 1
ATOM 642 O O . MET A 1 86 ? 9.188 13.406 9.82 1 98.81 86 MET A O 1
ATOM 646 N N . PRO A 1 87 ? 9.133 15.336 8.656 1 97.94 87 PRO A N 1
ATOM 647 C CA . PRO A 1 87 ? 9.219 16.109 9.891 1 97.94 87 PRO A CA 1
ATOM 648 C C . PRO A 1 87 ? 7.992 15.945 10.781 1 97.94 87 PRO A C 1
ATOM 650 O O . PRO A 1 87 ? 6.918 15.586 10.297 1 97.94 87 PRO A O 1
ATOM 653 N N . GLY A 1 88 ? 8.25 16.25 12.07 1 97.38 88 GLY A N 1
ATOM 654 C CA . GLY A 1 88 ? 7.164 16.203 13.039 1 97.38 88 GLY A CA 1
ATOM 655 C C . GLY A 1 88 ? 7.363 15.141 14.109 1 97.38 88 GLY A C 1
ATOM 656 O O . GLY A 1 88 ? 8.055 14.148 13.883 1 97.38 88 GLY A O 1
ATOM 657 N N . ILE A 1 89 ? 6.723 15.359 15.25 1 97.19 89 ILE A N 1
ATOM 658 C CA . ILE A 1 89 ? 6.816 14.438 16.375 1 97.19 89 ILE A CA 1
ATOM 659 C C . ILE A 1 89 ? 5.961 13.203 16.094 1 97.19 89 ILE A C 1
ATOM 661 O O . ILE A 1 89 ? 4.754 13.312 15.859 1 97.19 89 ILE A O 1
ATOM 665 N N . SER A 1 90 ? 6.617 12.039 16.109 1 97.31 90 SER A N 1
ATOM 666 C CA . SER A 1 90 ? 5.91 10.781 15.891 1 97.31 90 SER A CA 1
ATOM 667 C C . SER A 1 90 ? 6.719 9.602 16.406 1 97.31 90 SER A C 1
ATOM 669 O O . SER A 1 90 ? 7.754 9.25 15.836 1 97.31 90 SER A O 1
ATOM 671 N N . ASN A 1 91 ? 6.223 8.969 17.422 1 95.56 91 ASN A N 1
ATOM 672 C CA . ASN A 1 91 ? 6.887 7.773 17.938 1 95.56 91 ASN A CA 1
ATOM 673 C C . ASN A 1 91 ? 6.891 6.648 16.906 1 95.56 91 ASN A C 1
ATOM 675 O O . ASN A 1 91 ? 7.875 5.918 16.781 1 95.56 91 ASN A O 1
ATOM 679 N N . GLY A 1 92 ? 5.793 6.531 16.188 1 96 92 GLY A N 1
ATOM 680 C CA . GLY A 1 92 ? 5.703 5.508 15.164 1 96 92 GLY A CA 1
ATOM 681 C C . GLY A 1 92 ? 6.738 5.672 14.062 1 96 92 GLY A C 1
ATOM 682 O O . GLY A 1 92 ? 7.398 4.707 13.68 1 96 92 GLY A O 1
ATOM 683 N N . ALA A 1 93 ? 6.891 6.844 13.617 1 98.06 93 ALA A N 1
ATOM 684 C CA . ALA A 1 93 ? 7.867 7.105 12.562 1 98.06 93 ALA A CA 1
ATOM 685 C C . ALA A 1 93 ? 9.289 6.898 13.07 1 98.06 93 ALA A C 1
ATOM 687 O O . ALA A 1 93 ? 10.148 6.391 12.344 1 98.06 93 ALA A O 1
ATOM 688 N N . ASP A 1 94 ? 9.539 7.316 14.32 1 98.19 94 ASP A N 1
ATOM 689 C CA . ASP A 1 94 ? 10.844 7.082 14.922 1 98.19 94 ASP A CA 1
ATOM 690 C C . ASP A 1 94 ? 11.156 5.59 15 1 98.19 94 ASP A C 1
ATOM 692 O O . ASP A 1 94 ? 12.289 5.172 14.75 1 98.19 94 ASP A O 1
ATOM 696 N N . ASN A 1 95 ? 10.203 4.871 15.414 1 97.75 95 ASN A N 1
ATOM 697 C CA . ASN A 1 95 ? 10.375 3.424 15.477 1 97.75 95 ASN A CA 1
ATOM 698 C C . ASN A 1 95 ? 10.648 2.828 14.102 1 97.75 95 ASN A C 1
ATOM 700 O O . ASN A 1 95 ? 11.5 1.944 13.961 1 97.75 95 ASN A O 1
ATOM 704 N N . ASP A 1 96 ? 9.891 3.297 13.07 1 98.38 96 ASP A N 1
ATOM 705 C CA . ASP A 1 96 ? 10.148 2.842 11.711 1 98.38 96 ASP A CA 1
ATOM 706 C C . ASP A 1 96 ? 11.609 3.061 11.32 1 98.38 96 ASP A C 1
ATOM 708 O O . ASP A 1 96 ? 12.25 2.172 10.758 1 98.38 96 ASP A O 1
ATOM 712 N N . VAL A 1 97 ? 12.141 4.211 11.641 1 98.75 97 VAL A N 1
ATOM 713 C CA . VAL A 1 97 ? 13.516 4.555 11.312 1 98.75 97 VAL A CA 1
ATOM 714 C C . VAL A 1 97 ? 14.477 3.631 12.055 1 98.75 97 VAL A C 1
ATOM 716 O O . VAL A 1 97 ? 15.445 3.135 11.477 1 98.75 97 VAL A O 1
ATOM 719 N N . ARG A 1 98 ? 14.211 3.406 13.32 1 98.56 98 ARG A N 1
ATOM 720 C CA . ARG A 1 98 ? 15.055 2.512 14.109 1 98.56 98 ARG A CA 1
ATOM 721 C C . ARG A 1 98 ? 15.125 1.126 13.477 1 98.56 98 ARG A C 1
ATOM 723 O O . ARG A 1 98 ? 16.203 0.578 13.281 1 98.56 98 ARG A O 1
ATOM 730 N N . VAL A 1 99 ? 13.977 0.543 13.172 1 98.12 99 VAL A N 1
ATOM 731 C CA . VAL A 1 99 ? 13.898 -0.774 12.547 1 98.12 99 VAL A CA 1
ATOM 732 C C . VAL A 1 99 ? 14.633 -0.759 11.211 1 98.12 99 VAL A C 1
ATOM 734 O O . VAL A 1 99 ? 15.391 -1.681 10.906 1 98.12 99 VAL A O 1
ATOM 737 N N . GLY A 1 100 ? 14.32 0.325 10.398 1 98.56 100 GLY A N 1
ATOM 738 C CA . GLY A 1 100 ? 14.992 0.458 9.117 1 98.56 100 GLY A CA 1
ATOM 739 C C . GLY A 1 100 ? 16.5 0.47 9.234 1 98.56 100 GLY A C 1
ATOM 740 O O . GLY A 1 100 ? 17.203 -0.187 8.461 1 98.56 100 GLY A O 1
ATOM 741 N N . LYS A 1 101 ? 17.016 1.188 10.219 1 98.62 101 LYS A N 1
ATOM 742 C CA . LYS A 1 101 ? 18.453 1.23 10.453 1 98.62 101 LYS A CA 1
ATOM 743 C C . LYS A 1 101 ? 19 -0.147 10.836 1 98.62 101 LYS A C 1
ATOM 745 O O . LYS A 1 101 ? 20.047 -0.563 10.352 1 98.62 101 LYS A O 1
ATOM 750 N N . ASP A 1 102 ? 18.297 -0.811 11.641 1 98.31 102 ASP A N 1
ATOM 751 C CA . ASP A 1 102 ? 18.688 -2.152 12.055 1 98.31 102 ASP A CA 1
ATOM 752 C C . ASP A 1 102 ? 18.781 -3.094 10.859 1 98.31 102 ASP A C 1
ATOM 754 O O . ASP A 1 102 ? 19.594 -4.02 10.844 1 98.31 102 ASP A O 1
ATOM 758 N N . LEU A 1 103 ? 18.047 -2.896 9.852 1 98.06 103 LEU A N 1
ATOM 759 C CA . LEU A 1 103 ? 17.984 -3.742 8.664 1 98.06 103 LEU A CA 1
ATOM 760 C C . LEU A 1 103 ? 18.969 -3.25 7.598 1 98.06 103 LEU A C 1
ATOM 762 O O . LEU A 1 103 ? 19.109 -3.871 6.543 1 98.06 103 LEU A O 1
ATOM 766 N N . GLY A 1 104 ? 19.547 -2.066 7.832 1 98.56 104 GLY A N 1
ATOM 767 C CA . GLY A 1 104 ? 20.531 -1.523 6.91 1 98.56 104 GLY A CA 1
ATOM 768 C C . GLY A 1 104 ? 19.906 -0.709 5.789 1 98.56 104 GLY A C 1
ATOM 769 O O . GLY A 1 104 ? 20.531 -0.514 4.742 1 98.56 104 GLY A O 1
ATOM 770 N N . LEU A 1 105 ? 18.719 -0.29 5.98 1 98.75 105 LEU A N 1
ATOM 771 C CA . LEU A 1 105 ? 18.062 0.531 4.965 1 98.75 105 LEU A CA 1
ATOM 772 C C . LEU A 1 105 ? 18.656 1.931 4.93 1 98.75 105 LEU A C 1
ATOM 774 O O . LEU A 1 105 ? 19.156 2.428 5.945 1 98.75 105 LEU A O 1
ATOM 778 N N . LYS A 1 106 ? 18.594 2.543 3.793 1 98.69 106 LYS A N 1
ATOM 779 C CA . LYS A 1 106 ? 18.906 3.967 3.691 1 98.69 106 LYS A CA 1
ATOM 780 C C . LYS A 1 106 ? 17.812 4.812 4.348 1 98.69 106 LYS A C 1
ATOM 782 O O . LYS A 1 106 ? 16.625 4.559 4.156 1 98.69 106 LYS A O 1
ATOM 787 N N . ILE A 1 107 ? 18.297 5.754 5.07 1 98.94 107 ILE A N 1
ATOM 788 C CA . ILE A 1 107 ? 17.359 6.68 5.699 1 98.94 107 ILE A CA 1
ATOM 789 C C . ILE A 1 107 ? 17.516 8.07 5.09 1 98.94 107 ILE A C 1
ATOM 791 O O . ILE A 1 107 ? 18.609 8.648 5.133 1 98.94 107 ILE A O 1
ATOM 795 N N . TYR A 1 108 ? 16.5 8.602 4.523 1 98.94 108 TYR A N 1
ATOM 796 C CA . TYR A 1 108 ? 16.469 9.977 4.031 1 98.94 108 TYR A CA 1
ATOM 797 C C . TYR A 1 108 ? 15.695 10.875 4.988 1 98.94 108 TYR A C 1
ATOM 799 O O . TYR A 1 108 ? 14.633 10.5 5.484 1 98.94 108 TYR A O 1
ATOM 807 N N . LEU A 1 109 ? 16.203 12.078 5.184 1 98.62 109 LEU A N 1
ATOM 808 C CA . LEU A 1 109 ? 15.555 13.016 6.086 1 98.62 109 LEU A CA 1
ATOM 809 C C . LEU A 1 109 ? 14.969 14.195 5.312 1 98.62 109 LEU A C 1
ATOM 811 O O . LEU A 1 109 ? 14.211 14.992 5.867 1 98.62 109 LEU A O 1
ATOM 815 N N . HIS A 1 110 ? 15.375 14.258 4.027 1 98.38 110 HIS A N 1
ATOM 816 C CA . HIS A 1 110 ? 14.844 15.289 3.139 1 98.38 110 HIS A CA 1
ATOM 817 C C . HIS A 1 110 ? 14.594 14.742 1.74 1 98.38 110 HIS A C 1
ATOM 819 O O . HIS A 1 110 ? 15.367 13.914 1.246 1 98.38 110 HIS A O 1
ATOM 825 N N . MET A 1 111 ? 13.57 15.242 1.126 1 98.44 111 MET A N 1
ATOM 826 C CA . MET A 1 111 ? 13.172 14.82 -0.211 1 98.44 111 MET A CA 1
ATOM 827 C C . MET A 1 111 ? 14.32 14.961 -1.198 1 98.44 111 MET A C 1
ATOM 829 O O . MET A 1 111 ? 14.508 14.109 -2.066 1 98.44 111 MET A O 1
ATOM 833 N N . ASP A 1 112 ? 15.117 15.977 -0.999 1 98 112 ASP A N 1
ATOM 834 C CA . ASP A 1 112 ? 16.172 16.297 -1.96 1 98 112 ASP A CA 1
ATOM 835 C C . ASP A 1 112 ? 17.297 15.258 -1.898 1 98 112 ASP A C 1
ATOM 837 O O . ASP A 1 112 ? 18.141 15.188 -2.801 1 98 112 ASP A O 1
ATOM 841 N N . GLU A 1 113 ? 17.328 14.469 -0.822 1 98.5 113 GLU A N 1
ATOM 842 C CA . GLU A 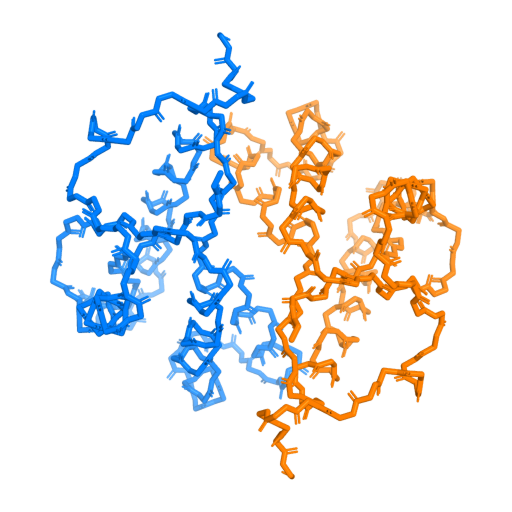1 113 ? 18.359 13.445 -0.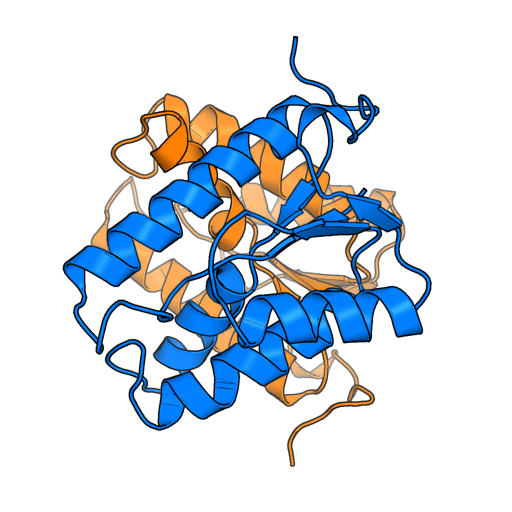663 1 98.5 113 GLU A CA 1
ATOM 843 C C . GLU A 1 113 ? 18.047 12.211 -1.513 1 98.5 113 GLU A C 1
ATOM 845 O O . GLU A 1 113 ? 18.922 11.383 -1.755 1 98.5 113 GLU A O 1
ATOM 850 N N . ILE A 1 114 ? 16.828 12.031 -1.873 1 98.5 114 ILE A N 1
ATOM 851 C CA . ILE A 1 114 ? 16.422 10.859 -2.646 1 98.5 114 ILE A CA 1
ATOM 852 C C . ILE A 1 114 ? 16.875 11.008 -4.094 1 98.5 114 ILE A C 1
ATOM 854 O O . ILE A 1 114 ? 16.516 11.969 -4.777 1 98.5 114 ILE A O 1
ATOM 858 N N . PRO A 1 115 ? 17.656 10.133 -4.559 1 98 115 PRO A N 1
ATOM 859 C CA . PRO A 1 115 ? 18.125 10.234 -5.941 1 98 115 PRO A CA 1
ATOM 860 C C . PRO A 1 115 ? 17.016 9.977 -6.957 1 98 115 PRO A C 1
ATOM 862 O O . PRO A 1 115 ? 15.953 9.469 -6.598 1 98 115 PRO A O 1
ATOM 865 N N . LYS A 1 116 ? 17.297 10.391 -8.18 1 97.06 116 LYS A N 1
ATOM 866 C CA . LYS A 1 116 ? 16.391 10.047 -9.258 1 97.06 116 LYS A CA 1
ATOM 867 C C . LYS A 1 116 ? 16.391 8.539 -9.531 1 97.06 116 LYS A C 1
ATOM 869 O O . LYS A 1 116 ? 17.453 7.922 -9.562 1 97.06 116 LYS A O 1
ATOM 874 N N . GLY A 1 117 ? 15.188 8.047 -9.648 1 94.81 117 GLY A N 1
ATOM 875 C CA . GLY A 1 117 ? 15.07 6.629 -9.961 1 94.81 117 GLY A CA 1
ATOM 876 C C . GLY A 1 117 ? 15 6.344 -11.445 1 94.81 117 GLY A C 1
ATOM 877 O O . GLY A 1 117 ? 15.016 7.27 -12.258 1 94.81 117 GLY A O 1
ATOM 878 N N . ASN A 1 118 ? 14.906 5.125 -11.789 1 86.25 118 ASN A N 1
ATOM 879 C CA . ASN A 1 118 ? 14.93 4.699 -13.188 1 86.25 118 ASN A CA 1
ATOM 880 C C . ASN A 1 118 ? 13.625 5.035 -13.898 1 86.25 118 ASN A C 1
ATOM 882 O O . ASN A 1 118 ? 13.594 5.152 -15.125 1 86.25 118 ASN A O 1
ATOM 886 N N . ASN A 1 119 ? 12.539 5.254 -13.109 1 86.44 119 ASN A N 1
ATOM 887 C CA . ASN A 1 119 ? 11.219 5.48 -13.68 1 86.44 119 ASN A CA 1
ATOM 888 C C . ASN A 1 119 ? 10.75 6.918 -13.461 1 86.44 119 ASN A C 1
ATOM 890 O O . ASN A 1 119 ? 9.547 7.184 -13.406 1 86.44 119 ASN A O 1
ATOM 894 N N . ALA A 1 120 ? 11.688 7.742 -13.25 1 86.62 120 ALA A N 1
ATOM 895 C CA . ALA A 1 120 ? 11.352 9.133 -12.961 1 86.62 120 ALA A CA 1
ATOM 896 C C . ALA A 1 120 ? 10.43 9.711 -14.039 1 86.62 120 ALA A C 1
ATOM 898 O O . ALA A 1 120 ? 10.617 9.445 -15.227 1 86.62 120 ALA A O 1
ATOM 899 N N . LEU A 1 121 ? 9.367 10.336 -13.609 1 80.19 121 LEU A N 1
ATOM 900 C CA . LEU A 1 121 ? 8.422 10.984 -14.516 1 80.19 121 LEU A CA 1
ATOM 901 C C . LEU A 1 121 ? 8.836 12.422 -14.789 1 80.19 121 LEU A C 1
ATOM 903 O O . LEU A 1 121 ? 9.32 13.117 -13.891 1 80.19 121 LEU A O 1
ATOM 907 N N . THR A 1 122 ? 9.227 12.836 -15.922 1 63.97 122 THR A N 1
ATOM 908 C CA . THR A 1 122 ? 9.695 14.148 -16.344 1 63.97 122 THR A CA 1
ATOM 909 C C . THR A 1 122 ? 8.57 15.18 -16.266 1 63.97 122 THR A C 1
ATOM 911 O O . THR A 1 122 ? 7.402 14.836 -16.438 1 63.97 122 THR A O 1
ATOM 914 N N . MET B 1 1 ? 7.18 -12.805 2.371 1 97.19 1 MET B N 1
ATOM 915 C CA . MET B 1 1 ? 7 -12.383 0.984 1 97.19 1 MET B CA 1
ATOM 916 C C . MET B 1 1 ? 6.102 -11.148 0.9 1 97.19 1 MET B C 1
ATOM 918 O O . MET B 1 1 ? 5.16 -11.016 1.682 1 97.19 1 MET B O 1
ATOM 922 N N . LEU B 1 2 ? 6.473 -10.258 0.034 1 98.5 2 LEU B N 1
ATOM 923 C CA . LEU B 1 2 ? 5.527 -9.242 -0.423 1 98.5 2 LEU B CA 1
ATOM 924 C C . LEU B 1 2 ? 4.66 -9.781 -1.556 1 98.5 2 LEU B C 1
ATOM 926 O O . LEU B 1 2 ? 5.164 -10.109 -2.631 1 98.5 2 LEU B O 1
ATOM 930 N N . ILE B 1 3 ? 3.334 -9.867 -1.338 1 98.88 3 ILE B N 1
ATOM 931 C CA . ILE B 1 3 ? 2.449 -10.516 -2.297 1 98.88 3 ILE B CA 1
ATOM 932 C C . ILE B 1 3 ? 1.416 -9.516 -2.809 1 98.88 3 ILE B C 1
ATOM 934 O O . ILE B 1 3 ? 0.668 -8.93 -2.023 1 98.88 3 ILE B O 1
ATOM 938 N N . LEU B 1 4 ? 1.369 -9.297 -4.09 1 98.94 4 LEU B N 1
ATOM 939 C CA . LEU B 1 4 ? 0.338 -8.477 -4.707 1 98.94 4 LEU B CA 1
ATOM 940 C C . LEU B 1 4 ? -0.965 -9.25 -4.855 1 98.94 4 LEU B C 1
ATOM 942 O O . LEU B 1 4 ? -0.974 -10.359 -5.398 1 98.94 4 LEU B O 1
ATOM 946 N N . ILE B 1 5 ? -2.027 -8.742 -4.355 1 98.94 5 ILE B N 1
ATOM 947 C CA . ILE B 1 5 ? -3.363 -9.273 -4.598 1 98.94 5 ILE B CA 1
ATOM 948 C C . ILE B 1 5 ? -3.967 -8.609 -5.832 1 98.94 5 ILE B C 1
ATOM 950 O O . ILE B 1 5 ? -4.219 -7.402 -5.836 1 98.94 5 ILE B O 1
ATOM 954 N N . ALA B 1 6 ? -4.176 -9.367 -6.852 1 98.81 6 ALA B N 1
ATOM 955 C CA . ALA B 1 6 ? -4.676 -8.844 -8.125 1 98.81 6 ALA B CA 1
ATOM 956 C C . ALA B 1 6 ? -6.07 -9.383 -8.422 1 98.81 6 ALA B C 1
ATOM 958 O O . ALA B 1 6 ? -6.293 -10.594 -8.422 1 98.81 6 ALA B O 1
ATOM 959 N N . GLY B 1 7 ? -6.969 -8.57 -8.633 1 98.44 7 GLY B N 1
ATOM 960 C CA . GLY B 1 7 ? -8.336 -8.93 -8.977 1 98.44 7 GLY B CA 1
ATOM 961 C C . GLY B 1 7 ? -9.148 -7.758 -9.492 1 98.44 7 GLY B C 1
ATOM 962 O O . GLY B 1 7 ? -8.625 -6.656 -9.672 1 98.44 7 GLY B O 1
ATOM 963 N N . PRO B 1 8 ? -10.43 -8.023 -9.797 1 98 8 PRO B N 1
ATOM 964 C CA . PRO B 1 8 ? -11.266 -6.957 -10.352 1 98 8 PRO B CA 1
ATOM 965 C C . PRO B 1 8 ? -11.5 -5.816 -9.367 1 98 8 PRO B C 1
ATOM 967 O O . PRO B 1 8 ? -11.781 -6.055 -8.188 1 98 8 PRO B O 1
ATOM 970 N N . VAL B 1 9 ? -11.375 -4.617 -9.891 1 96.81 9 VAL B N 1
ATOM 971 C CA . VAL B 1 9 ? -11.727 -3.414 -9.148 1 96.81 9 VAL B CA 1
ATOM 972 C C . VAL B 1 9 ? -12.812 -2.645 -9.898 1 96.81 9 VAL B C 1
ATOM 974 O O . VAL B 1 9 ? -13.969 -2.605 -9.469 1 96.81 9 VAL B O 1
ATOM 977 N N . ARG B 1 10 ? -12.523 -2.279 -11.07 1 95 10 ARG B N 1
ATOM 978 C CA . ARG B 1 10 ? -13.492 -1.545 -11.883 1 95 10 ARG B CA 1
ATOM 979 C C . ARG B 1 10 ? -14.188 -2.471 -12.875 1 95 10 ARG B C 1
ATOM 981 O O . ARG B 1 10 ? -15.242 -2.131 -13.406 1 95 10 ARG B O 1
ATOM 988 N N . SER B 1 11 ? -13.5 -3.529 -13.188 1 94.38 11 SER B N 1
ATOM 989 C CA . SER B 1 11 ? -14.031 -4.449 -14.188 1 94.38 11 SER B CA 1
ATOM 990 C C . SER B 1 11 ? -15.43 -4.93 -13.805 1 94.38 11 SER B C 1
ATOM 992 O O . SER B 1 11 ? -15.664 -5.34 -12.664 1 94.38 11 SER B O 1
ATOM 994 N N . GLY B 1 12 ? -16.359 -4.758 -14.797 1 94 12 GLY B N 1
ATOM 995 C CA . GLY B 1 12 ? -17.719 -5.27 -14.625 1 94 12 GLY B CA 1
ATOM 996 C C . GLY B 1 12 ? -18.609 -4.332 -13.836 1 94 12 GLY B C 1
ATOM 997 O O . GLY B 1 12 ? -19.75 -4.676 -13.516 1 94 12 GLY B O 1
ATOM 998 N N . THR B 1 13 ? -18.125 -3.176 -13.484 1 96.44 13 THR B N 1
ATOM 999 C CA . THR B 1 13 ? -18.906 -2.305 -12.609 1 96.44 13 THR B CA 1
ATOM 1000 C C . THR B 1 13 ? -19.562 -1.183 -13.398 1 96.44 13 THR B C 1
ATOM 1002 O O . THR B 1 13 ? -20.469 -0.519 -12.906 1 96.44 13 THR B O 1
ATOM 1005 N N . GLU B 1 14 ? -19.078 -1.037 -14.648 1 94.44 14 GLU B N 1
ATOM 1006 C CA . GLU B 1 14 ? -19.547 0.067 -15.484 1 94.44 14 GLU B CA 1
ATOM 1007 C C . GLU B 1 14 ? -19.406 1.402 -14.758 1 94.44 14 GLU B C 1
ATOM 1009 O O . GLU B 1 14 ? -20.297 2.258 -14.852 1 94.44 14 GLU B O 1
ATOM 1014 N N . GLY B 1 15 ? -18.469 1.463 -13.93 1 92.25 15 GLY B N 1
ATOM 1015 C CA . GLY B 1 15 ? -18.156 2.709 -13.25 1 92.25 15 GLY B CA 1
ATOM 1016 C C . GLY B 1 15 ? -19 2.945 -12.016 1 92.25 15 GLY B C 1
ATOM 1017 O O . GLY B 1 15 ? -18.891 3.994 -11.375 1 92.25 15 GLY B O 1
ATOM 1018 N N . ASN B 1 16 ? -19.844 1.947 -11.664 1 96.62 16 ASN B N 1
ATOM 1019 C CA . ASN B 1 16 ? -20.641 2.059 -10.453 1 96.62 16 ASN B CA 1
ATOM 1020 C C . ASN B 1 16 ? -19.781 2.02 -9.195 1 96.62 16 ASN B C 1
ATOM 1022 O O . ASN B 1 16 ? -19.141 1.007 -8.906 1 96.62 16 ASN B O 1
ATOM 1026 N N . GLN B 1 17 ? -19.812 3.068 -8.422 1 95.31 17 GLN B N 1
ATOM 1027 C CA . GLN B 1 17 ? -18.891 3.252 -7.293 1 95.31 17 GLN B CA 1
ATOM 1028 C C . GLN B 1 17 ? -19.156 2.221 -6.203 1 95.31 17 GLN B C 1
ATOM 1030 O O . GLN B 1 17 ? -18.234 1.759 -5.539 1 95.31 17 GLN B O 1
ATOM 1035 N N . ALA B 1 18 ? -20.422 1.896 -5.992 1 97.25 18 ALA B N 1
ATOM 1036 C CA . ALA B 1 18 ? -20.75 0.906 -4.973 1 97.25 18 ALA B CA 1
ATOM 1037 C C . ALA B 1 18 ? -20.188 -0.466 -5.328 1 97.25 18 ALA B C 1
ATOM 1039 O O . ALA B 1 18 ? -19.719 -1.197 -4.457 1 97.25 18 ALA B O 1
ATOM 1040 N N . LEU B 1 19 ? -20.25 -0.799 -6.59 1 97.5 19 LEU B N 1
ATOM 1041 C CA . LEU B 1 19 ? -19.703 -2.072 -7.055 1 97.5 19 LEU B CA 1
ATOM 1042 C C . LEU B 1 19 ? -18.188 -2.072 -6.992 1 97.5 19 LEU B C 1
ATOM 1044 O O . LEU B 1 19 ? -17.562 -3.094 -6.672 1 97.5 19 LEU B O 1
ATOM 1048 N N . ILE B 1 20 ? -17.547 -1.003 -7.25 1 97.12 20 ILE B N 1
ATOM 1049 C CA . ILE B 1 20 ? -16.094 -0.856 -7.137 1 97.12 20 ILE B CA 1
ATOM 1050 C C . ILE B 1 20 ? -15.664 -1.085 -5.691 1 97.12 20 ILE B C 1
ATOM 1052 O O . ILE B 1 20 ? -14.727 -1.838 -5.43 1 97.12 20 ILE B O 1
ATOM 1056 N N . GLN B 1 21 ? -16.422 -0.451 -4.824 1 96.94 21 GLN B N 1
ATOM 1057 C CA . GLN B 1 21 ? -16.109 -0.606 -3.408 1 96.94 21 GLN B CA 1
ATOM 1058 C C . GLN B 1 21 ? -16.281 -2.057 -2.963 1 96.94 21 GLN B C 1
ATOM 1060 O O . GLN B 1 21 ? -15.477 -2.57 -2.18 1 96.94 21 GLN B O 1
ATOM 1065 N N . ALA B 1 22 ? -17.312 -2.654 -3.436 1 97.88 22 ALA B N 1
ATOM 1066 C CA . ALA B 1 22 ? -17.531 -4.059 -3.104 1 97.88 22 ALA B CA 1
ATOM 1067 C C . ALA B 1 22 ? -16.391 -4.93 -3.596 1 97.88 22 ALA B C 1
ATOM 1069 O O . ALA B 1 22 ? -15.945 -5.84 -2.893 1 97.88 22 ALA B O 1
ATOM 1070 N N . ASN B 1 23 ? -15.93 -4.676 -4.781 1 98.19 23 ASN B N 1
ATOM 1071 C CA . ASN B 1 23 ? -14.781 -5.391 -5.316 1 98.19 23 ASN B CA 1
ATOM 1072 C C . ASN B 1 23 ? -13.531 -5.16 -4.469 1 98.19 23 ASN B C 1
ATOM 1074 O O . ASN B 1 23 ? -12.797 -6.105 -4.168 1 98.19 23 ASN B O 1
ATOM 1078 N N . MET B 1 24 ? -13.289 -3.941 -4.047 1 97.94 24 MET B N 1
ATOM 1079 C CA . MET B 1 24 ? -12.141 -3.621 -3.209 1 97.94 24 MET B CA 1
ATOM 1080 C C . MET B 1 24 ? -12.219 -4.352 -1.874 1 97.94 24 MET B C 1
ATOM 1082 O O . MET B 1 24 ? -11.203 -4.84 -1.369 1 97.94 24 MET B O 1
ATOM 1086 N N . GLN B 1 25 ? -13.391 -4.457 -1.352 1 98.25 25 GLN B N 1
ATOM 1087 C CA . GLN B 1 25 ? -13.562 -5.148 -0.078 1 98.25 25 GLN B CA 1
ATOM 1088 C C . GLN B 1 25 ? -13.227 -6.633 -0.208 1 98.25 25 GLN B C 1
ATOM 1090 O O . GLN B 1 25 ? -12.711 -7.242 0.729 1 98.25 25 GLN B O 1
ATOM 1095 N N . LYS B 1 26 ? -13.555 -7.16 -1.334 1 98.5 26 LYS B N 1
ATOM 1096 C CA . LYS B 1 26 ? -13.18 -8.547 -1.585 1 98.5 26 LYS B CA 1
ATOM 1097 C C . LYS B 1 26 ? -11.656 -8.711 -1.612 1 98.5 26 LYS B C 1
ATOM 1099 O O . LYS B 1 26 ? -11.125 -9.672 -1.058 1 98.5 26 LYS B O 1
ATOM 1104 N N . LEU B 1 27 ? -11.039 -7.824 -2.25 1 98.81 27 LEU B N 1
ATOM 1105 C CA . LEU B 1 27 ? -9.586 -7.852 -2.283 1 98.81 27 LEU B CA 1
ATOM 1106 C C . LEU B 1 27 ? -9 -7.633 -0.889 1 98.81 27 LEU B C 1
ATOM 1108 O O . LEU B 1 27 ? -8.047 -8.305 -0.497 1 98.81 27 LEU B O 1
ATOM 1112 N N . ASP B 1 28 ? -9.586 -6.703 -0.131 1 98.88 28 ASP B N 1
ATOM 1113 C CA . ASP B 1 28 ? -9.148 -6.453 1.237 1 98.88 28 ASP B CA 1
ATOM 1114 C C . ASP B 1 28 ? -9.258 -7.715 2.09 1 98.88 28 ASP B C 1
ATOM 1116 O O . ASP B 1 28 ? -8.367 -8 2.896 1 98.88 28 ASP B O 1
ATOM 1120 N N . ALA B 1 29 ? -10.297 -8.414 1.93 1 98.81 29 ALA B N 1
ATOM 1121 C CA . ALA B 1 29 ? -10.508 -9.641 2.695 1 98.81 29 ALA B CA 1
ATOM 1122 C C . ALA B 1 29 ? -9.445 -10.688 2.355 1 98.81 29 ALA B C 1
ATOM 1124 O O . ALA B 1 29 ? -8.938 -11.367 3.244 1 98.81 29 ALA B O 1
ATOM 1125 N N . ALA B 1 30 ? -9.164 -10.852 1.097 1 98.88 30 ALA B N 1
ATOM 1126 C CA . ALA B 1 30 ? -8.094 -11.758 0.69 1 98.88 30 ALA B CA 1
ATOM 1127 C C . ALA B 1 30 ? -6.75 -11.297 1.246 1 98.88 30 ALA B C 1
ATOM 1129 O O . ALA B 1 30 ? -5.953 -12.117 1.706 1 98.88 30 ALA B O 1
ATOM 1130 N N . ALA B 1 31 ? -6.535 -10.016 1.194 1 98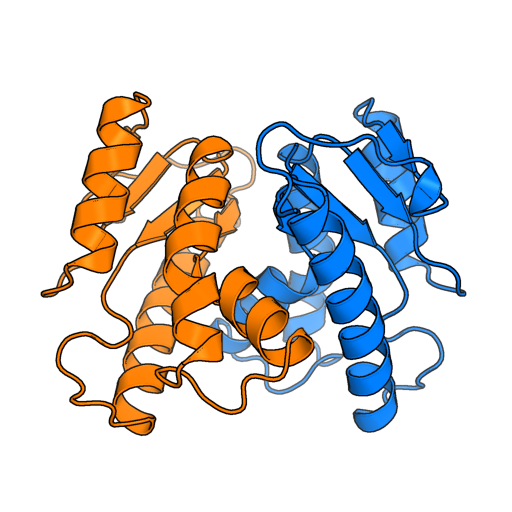.94 31 ALA B N 1
ATOM 1131 C CA . ALA B 1 31 ? -5.305 -9.453 1.739 1 98.94 31 ALA B CA 1
ATOM 1132 C C . ALA B 1 31 ? -5.156 -9.781 3.221 1 98.94 31 ALA B C 1
ATOM 1134 O O . ALA B 1 31 ? -4.062 -10.109 3.686 1 98.94 31 ALA B O 1
ATOM 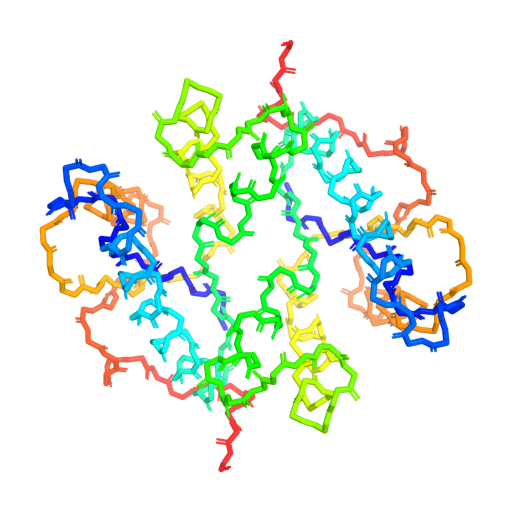1135 N N . LEU B 1 32 ? -6.242 -9.68 3.932 1 98.81 32 LEU B N 1
ATOM 1136 C CA . LEU B 1 32 ? -6.215 -9.992 5.355 1 98.81 32 LEU B CA 1
ATOM 1137 C C . LEU B 1 32 ? -5.82 -11.445 5.586 1 98.81 32 LEU B C 1
ATOM 1139 O O . LEU B 1 32 ? -5.035 -11.75 6.488 1 98.81 32 LEU B O 1
ATOM 1143 N N . GLN B 1 33 ? -6.34 -12.32 4.773 1 98.69 33 GLN B N 1
ATOM 1144 C CA . GLN B 1 33 ? -5.969 -13.727 4.883 1 98.69 33 GLN B CA 1
ATOM 1145 C C . GLN B 1 33 ? -4.477 -13.922 4.617 1 98.69 33 GLN B C 1
ATOM 1147 O O . GLN B 1 33 ? -3.807 -14.664 5.34 1 98.69 33 GLN B O 1
ATOM 1152 N N . VAL B 1 34 ? -3.969 -13.32 3.596 1 98.81 34 VAL B N 1
ATOM 1153 C CA . VAL B 1 34 ? -2.553 -13.406 3.258 1 98.81 34 VAL B CA 1
ATOM 1154 C C . VAL B 1 34 ? -1.71 -12.875 4.414 1 98.81 34 VAL B C 1
ATOM 1156 O O . VAL B 1 34 ? -0.682 -13.461 4.766 1 98.81 34 VAL B O 1
ATOM 1159 N N . TYR B 1 35 ? -2.158 -11.734 5.012 1 98.69 35 TYR B N 1
ATOM 1160 C CA . TYR B 1 35 ? -1.463 -11.172 6.164 1 98.69 35 TYR B CA 1
ATOM 1161 C C . TYR B 1 35 ? -1.408 -12.172 7.312 1 98.69 35 TYR B C 1
ATOM 1163 O O . TYR B 1 35 ? -0.358 -12.352 7.934 1 98.69 35 TYR B O 1
ATOM 1171 N N . HIS B 1 36 ? -2.543 -12.812 7.578 1 98.12 36 HIS B N 1
ATOM 1172 C CA . HIS B 1 36 ? -2.621 -13.758 8.68 1 98.12 36 HIS B CA 1
ATOM 1173 C C . HIS B 1 36 ? -1.771 -14.992 8.406 1 98.12 36 HIS B C 1
ATOM 1175 O O . HIS B 1 36 ? -1.32 -15.664 9.336 1 98.12 36 HIS B O 1
ATOM 1181 N N . LYS B 1 37 ? -1.511 -15.281 7.145 1 98.25 37 LYS B N 1
ATOM 1182 C CA . LYS B 1 37 ? -0.644 -16.391 6.773 1 98.25 37 LYS B CA 1
ATOM 1183 C C . LYS B 1 37 ? 0.825 -16.047 6.996 1 98.25 37 LYS B C 1
ATOM 1185 O O . LYS B 1 37 ? 1.702 -16.906 6.836 1 98.25 37 LYS B O 1
ATOM 1190 N N . GLY B 1 38 ? 1.122 -14.812 7.34 1 98 38 GLY B N 1
ATOM 1191 C CA . GLY B 1 38 ? 2.473 -14.438 7.723 1 98 38 GLY B CA 1
ATOM 1192 C C . GLY B 1 38 ? 3.217 -13.688 6.637 1 98 38 GLY B C 1
ATOM 1193 O O . GLY B 1 38 ? 4.438 -13.539 6.699 1 98 38 GLY B O 1
ATOM 1194 N N . HIS B 1 39 ? 2.52 -13.219 5.574 1 98.38 39 HIS B N 1
ATOM 1195 C CA . HIS B 1 39 ? 3.105 -12.453 4.477 1 98.38 39 HIS B CA 1
ATOM 1196 C C . HIS B 1 39 ? 2.648 -11 4.512 1 98.38 39 HIS B C 1
ATOM 1198 O O . HIS B 1 39 ? 1.857 -10.617 5.375 1 98.38 39 HIS B O 1
ATOM 1204 N N . THR B 1 40 ? 3.17 -10.203 3.713 1 98.5 40 THR B N 1
ATOM 1205 C CA . THR B 1 40 ? 2.766 -8.812 3.551 1 98.5 40 THR B CA 1
ATOM 1206 C C . THR B 1 40 ? 1.984 -8.625 2.254 1 98.5 40 THR B C 1
ATOM 1208 O O . THR B 1 40 ? 2.564 -8.633 1.166 1 98.5 40 THR B O 1
ATOM 1211 N N . PRO B 1 41 ? 0.684 -8.414 2.396 1 98.88 41 PRO B N 1
ATOM 1212 C CA . PRO B 1 41 ? -0.116 -8.188 1.191 1 98.88 41 PRO B CA 1
ATOM 1213 C C . PRO B 1 41 ? -0.074 -6.734 0.717 1 98.88 41 PRO B C 1
ATOM 1215 O O . PRO B 1 41 ? 0.052 -5.816 1.532 1 98.88 41 PRO B O 1
ATOM 1218 N N . VAL B 1 42 ? -0.181 -6.57 -0.561 1 98.88 42 VAL B N 1
ATOM 1219 C CA . VAL B 1 42 ? -0.381 -5.246 -1.143 1 98.88 42 VAL B CA 1
ATOM 1220 C C . VAL B 1 42 ? -1.412 -5.324 -2.266 1 98.88 42 VAL B C 1
ATOM 1222 O O . VAL B 1 42 ? -1.567 -6.371 -2.902 1 98.88 42 VAL B O 1
ATOM 1225 N N . ILE B 1 43 ? -2.139 -4.301 -2.453 1 98.81 43 ILE B N 1
ATOM 1226 C CA . ILE B 1 43 ? -3.061 -4.078 -3.562 1 98.81 43 ILE B CA 1
ATOM 1227 C C . ILE B 1 43 ? -2.68 -2.797 -4.301 1 98.81 43 ILE B C 1
ATOM 1229 O O . ILE B 1 43 ? -2.455 -1.756 -3.68 1 98.81 43 ILE B O 1
ATOM 1233 N N . GLY B 1 44 ? -2.545 -2.949 -5.609 1 98.38 44 GLY B N 1
ATOM 1234 C CA . GLY B 1 44 ? -2.123 -1.795 -6.387 1 98.38 44 GLY B CA 1
ATOM 1235 C C . GLY B 1 44 ? -2.918 -0.541 -6.074 1 98.38 44 GLY B C 1
ATOM 1236 O O . GLY B 1 44 ? -2.35 0.546 -5.949 1 98.38 44 GLY B O 1
ATOM 1237 N N . GLU B 1 45 ? -4.223 -0.649 -5.895 1 98 45 GLU B N 1
ATOM 1238 C CA . GLU B 1 45 ? -5.125 0.469 -5.637 1 98 45 GLU B CA 1
ATOM 1239 C C . GLU B 1 45 ? -4.824 1.124 -4.293 1 98 45 GLU B C 1
ATOM 1241 O O . GLU B 1 45 ? -5.043 2.324 -4.117 1 98 45 GLU B O 1
ATOM 1246 N N . TRP B 1 46 ? -4.238 0.349 -3.314 1 98.44 46 TRP B N 1
ATOM 1247 C CA . TRP B 1 46 ? -3.869 0.918 -2.021 1 98.44 46 TRP B CA 1
ATOM 1248 C C . TRP B 1 46 ? -2.842 2.031 -2.189 1 98.44 46 TRP B C 1
ATOM 1250 O O . TRP B 1 46 ? -2.779 2.957 -1.376 1 98.44 46 TRP B O 1
ATOM 1260 N N . LEU B 1 47 ? -2.023 1.969 -3.164 1 98.69 47 LEU B N 1
ATOM 1261 C CA . LEU B 1 47 ? -1.027 2.994 -3.457 1 98.69 47 LEU B CA 1
ATOM 1262 C C . LEU B 1 47 ? -1.555 3.984 -4.488 1 98.69 47 LEU B C 1
ATOM 1264 O O . LEU B 1 47 ? -1.466 5.199 -4.293 1 98.69 47 LEU B O 1
ATOM 1268 N N . ALA B 1 48 ? -2.172 3.486 -5.523 1 98.38 48 ALA B N 1
ATOM 1269 C CA . ALA B 1 48 ? -2.527 4.293 -6.688 1 98.38 48 ALA B CA 1
ATOM 1270 C C . ALA B 1 48 ? -3.594 5.324 -6.336 1 98.38 48 ALA B C 1
ATOM 1272 O O . ALA B 1 48 ? -3.557 6.457 -6.82 1 98.38 48 ALA B O 1
ATOM 1273 N N . LEU B 1 49 ? -4.527 4.938 -5.504 1 97.5 49 LEU B N 1
ATOM 1274 C CA . LEU B 1 49 ? -5.656 5.824 -5.25 1 97.5 49 LEU B CA 1
ATOM 1275 C C . LEU B 1 49 ? -5.223 7.035 -4.426 1 97.5 49 LEU B C 1
ATOM 1277 O O . LEU B 1 49 ? -5.516 8.172 -4.789 1 97.5 49 LEU B O 1
ATOM 1281 N N . PRO B 1 50 ? -4.496 6.848 -3.361 1 98.25 50 PRO B N 1
ATOM 1282 C CA . PRO B 1 50 ? -4.055 8.055 -2.656 1 98.25 50 PRO B CA 1
ATOM 1283 C C . PRO B 1 50 ? -3.076 8.891 -3.475 1 98.25 50 PRO B C 1
ATOM 1285 O O . PRO B 1 50 ? -3.07 10.117 -3.369 1 98.25 50 PRO B O 1
ATOM 1288 N N . LEU B 1 51 ? -2.213 8.266 -4.277 1 98.75 51 LEU B N 1
ATOM 1289 C CA . LEU B 1 51 ? -1.333 9.031 -5.156 1 98.75 51 LEU B CA 1
ATOM 1290 C C . LEU B 1 51 ? -2.143 9.852 -6.156 1 98.75 51 LEU B C 1
ATOM 1292 O O . LEU B 1 51 ? -1.866 11.031 -6.363 1 98.75 51 LEU B O 1
ATOM 1296 N N . ALA B 1 52 ? -3.139 9.227 -6.758 1 98.5 52 ALA B N 1
ATOM 1297 C CA . ALA B 1 52 ? -4.008 9.93 -7.699 1 98.5 52 ALA B CA 1
ATOM 1298 C C . ALA B 1 52 ? -4.734 11.086 -7.02 1 98.5 52 ALA B C 1
ATOM 1300 O O . ALA B 1 52 ? -4.852 12.172 -7.586 1 98.5 52 ALA B O 1
ATOM 1301 N N . ALA B 1 53 ? -5.254 10.836 -5.836 1 98.12 53 ALA B N 1
ATOM 1302 C CA . ALA B 1 53 ? -5.938 11.898 -5.094 1 98.12 53 ALA B CA 1
ATOM 1303 C C . ALA B 1 53 ? -4.996 13.07 -4.82 1 98.12 53 ALA B C 1
ATOM 1305 O O . ALA B 1 53 ? -5.379 14.227 -4.977 1 98.12 53 ALA B O 1
ATOM 1306 N N . ALA B 1 54 ? -3.812 12.781 -4.434 1 98.56 54 ALA B N 1
ATOM 1307 C CA . ALA B 1 54 ? -2.818 13.828 -4.191 1 98.56 54 ALA B CA 1
ATOM 1308 C C . ALA B 1 54 ? -2.516 14.609 -5.465 1 98.56 54 ALA B C 1
ATOM 1310 O O . ALA B 1 54 ? -2.172 15.789 -5.41 1 98.56 54 ALA B O 1
ATOM 1311 N N . ALA B 1 55 ? -2.68 13.938 -6.551 1 98.31 55 ALA B N 1
ATOM 1312 C CA . ALA B 1 55 ? -2.434 14.555 -7.852 1 98.31 55 ALA B CA 1
ATOM 1313 C C . ALA B 1 55 ? -3.67 15.297 -8.344 1 98.31 55 ALA B C 1
ATOM 1315 O O . ALA B 1 55 ? -3.637 15.938 -9.406 1 98.31 55 ALA B O 1
ATOM 1316 N N . GLY B 1 56 ? -4.805 15.133 -7.625 1 98 56 GLY B N 1
ATOM 1317 C CA . GLY B 1 56 ? -5.973 15.93 -7.965 1 98 56 GLY B CA 1
ATOM 1318 C C . GLY B 1 56 ? -7.148 15.094 -8.43 1 98 56 GLY B C 1
ATOM 1319 O O . GLY B 1 56 ? -8.188 15.641 -8.82 1 98 56 GLY B O 1
ATOM 1320 N N . SER B 1 57 ? -7.047 13.805 -8.383 1 97.88 57 SER B N 1
ATOM 1321 C CA . SER B 1 57 ? -8.164 12.945 -8.75 1 97.88 57 SER B CA 1
ATOM 1322 C C . SER B 1 57 ? -9.32 13.094 -7.77 1 97.88 57 SER B C 1
ATOM 1324 O O . SER B 1 57 ? -9.102 13.25 -6.566 1 97.88 57 SER B O 1
ATOM 1326 N N . ARG B 1 58 ? -10.516 12.922 -8.336 1 95.75 58 ARG B N 1
ATOM 1327 C CA . ARG B 1 58 ? -11.688 13.07 -7.48 1 95.75 58 ARG B CA 1
ATOM 1328 C C . ARG B 1 58 ? -12.406 11.734 -7.305 1 95.75 58 ARG B C 1
ATOM 1330 O O . ARG B 1 58 ? -13.125 11.539 -6.324 1 95.75 58 ARG B O 1
ATOM 1337 N N . GLU B 1 59 ? -12.203 10.852 -8.281 1 93.44 59 GLU B N 1
ATOM 1338 C CA . GLU B 1 59 ? -12.828 9.539 -8.195 1 93.44 59 GLU B CA 1
ATOM 1339 C C . GLU B 1 59 ? -12.102 8.523 -9.078 1 93.44 59 GLU B C 1
ATOM 1341 O O . GLU B 1 59 ? -11.43 8.898 -10.039 1 93.44 59 GLU B O 1
ATOM 1346 N N . ILE B 1 60 ? -12.281 7.312 -8.734 1 93.06 60 ILE B N 1
ATOM 1347 C CA . ILE B 1 60 ? -11.734 6.238 -9.555 1 93.06 60 ILE B CA 1
ATOM 1348 C C . ILE B 1 60 ? -12.375 6.273 -10.945 1 93.06 60 ILE B C 1
ATOM 1350 O O . ILE B 1 60 ? -13.602 6.363 -11.062 1 93.06 60 ILE B O 1
ATOM 1354 N N . GLY B 1 61 ? -11.547 6.176 -11.953 1 90.56 61 GLY B N 1
ATOM 1355 C CA . GLY B 1 61 ? -12.062 6.148 -13.312 1 90.56 61 GLY B CA 1
ATOM 1356 C C . GLY B 1 61 ? -11.953 7.484 -14.023 1 90.56 61 GLY B C 1
ATOM 1357 O O . GLY B 1 61 ? -12.094 7.559 -15.242 1 90.56 61 GLY B O 1
ATOM 1358 N N . ASP B 1 62 ? -11.711 8.539 -13.258 1 94.56 62 ASP B N 1
ATOM 1359 C CA . ASP B 1 62 ? -11.5 9.805 -13.953 1 94.56 62 ASP B CA 1
ATOM 1360 C C . ASP B 1 62 ? -10.141 9.836 -14.641 1 94.56 62 ASP B C 1
ATOM 1362 O O . ASP B 1 62 ? -9.359 8.883 -14.539 1 94.56 62 ASP B O 1
ATOM 1366 N N . GLU B 1 63 ? -9.852 10.812 -15.352 1 95.38 63 GLU B N 1
ATOM 1367 C CA . GLU B 1 63 ? -8.656 10.883 -16.188 1 95.38 63 GLU B CA 1
ATOM 1368 C C . GLU B 1 63 ? -7.387 10.773 -15.336 1 95.38 63 GLU B C 1
ATOM 1370 O O . GLU B 1 63 ? -6.449 10.062 -15.703 1 95.38 63 GLU B O 1
ATOM 1375 N N . ILE B 1 64 ? -7.32 11.469 -14.258 1 96.75 64 ILE B N 1
ATOM 1376 C CA . ILE B 1 64 ? -6.125 11.477 -13.422 1 96.75 64 ILE B CA 1
ATOM 1377 C C . ILE B 1 64 ? -5.914 10.094 -12.812 1 96.75 64 ILE B C 1
ATOM 1379 O O . ILE B 1 64 ? -4.809 9.555 -12.859 1 96.75 64 ILE B O 1
ATOM 1383 N N . SER B 1 65 ? -6.965 9.531 -12.211 1 95.31 65 SER B N 1
ATOM 1384 C CA . SER B 1 65 ? -6.816 8.211 -11.602 1 95.31 65 SER B CA 1
ATOM 1385 C C . SER B 1 65 ? -6.355 7.18 -12.625 1 95.31 65 SER B C 1
ATOM 1387 O O . SER B 1 65 ? -5.57 6.285 -12.305 1 95.31 65 SER B O 1
ATOM 1389 N N . GLU B 1 66 ? -6.777 7.293 -13.82 1 92.88 66 GLU B N 1
ATOM 1390 C CA . GLU B 1 66 ? -6.387 6.355 -14.875 1 92.88 66 GLU B CA 1
ATOM 1391 C C . GLU B 1 66 ? -4.887 6.438 -15.148 1 92.88 66 GLU B C 1
ATOM 1393 O O . GLU B 1 66 ? -4.258 5.43 -15.477 1 92.88 66 GLU B O 1
ATOM 1398 N N . ALA B 1 67 ? -4.359 7.57 -15.008 1 95.31 67 ALA B N 1
ATOM 1399 C CA . ALA B 1 67 ? -2.934 7.785 -15.242 1 95.31 67 ALA B CA 1
ATOM 1400 C C . ALA B 1 67 ? -2.09 7.137 -14.148 1 95.31 67 ALA B C 1
ATOM 1402 O O . ALA B 1 67 ? -0.894 6.902 -14.336 1 95.31 67 ALA B O 1
ATOM 1403 N N . TYR B 1 68 ? -2.654 6.797 -13 1 96.62 68 TYR B N 1
ATOM 1404 C CA . TYR B 1 68 ? -1.873 6.301 -11.875 1 96.62 68 TYR B CA 1
ATOM 1405 C C . TYR B 1 68 ? -2.162 4.828 -11.617 1 96.62 68 TYR B C 1
ATOM 1407 O O . TYR B 1 68 ? -1.259 4.062 -11.266 1 96.62 68 TYR B O 1
ATOM 1415 N N . LEU B 1 69 ? -3.375 4.387 -11.805 1 93.88 69 LEU B N 1
ATOM 1416 C CA . LEU B 1 69 ? -3.805 3.057 -11.383 1 93.88 69 LEU B CA 1
ATOM 1417 C C . LEU B 1 69 ? -2.922 1.979 -12.008 1 93.88 69 LEU B C 1
ATOM 1419 O O . LEU B 1 69 ? -2.293 1.196 -11.289 1 93.88 69 LEU B O 1
ATOM 1423 N N . TYR B 1 70 ? -2.654 1.99 -13.289 1 90.81 70 TYR B N 1
ATOM 1424 C CA . TYR B 1 70 ? -1.944 0.901 -13.945 1 90.81 70 TYR B CA 1
ATOM 1425 C C . TYR B 1 70 ? -0.438 1.049 -13.773 1 90.81 70 TYR B C 1
ATOM 1427 O O . TYR B 1 70 ? 0.239 0.112 -13.344 1 90.81 70 TYR B O 1
ATOM 1435 N N . PRO B 1 71 ? 0.093 2.273 -13.992 1 95.25 71 PRO B N 1
ATOM 1436 C CA . PRO B 1 71 ? 1.545 2.418 -13.859 1 95.25 71 PRO B CA 1
ATOM 1437 C C . PRO B 1 71 ? 2.035 2.162 -12.438 1 95.25 71 PRO B C 1
ATOM 1439 O O . PRO B 1 71 ? 3.127 1.62 -12.242 1 95.25 71 PRO B O 1
ATOM 1442 N N . VAL B 1 72 ? 1.233 2.533 -11.438 1 97.38 72 VAL B N 1
ATOM 1443 C CA . VAL B 1 72 ? 1.64 2.33 -10.047 1 97.38 72 VAL B CA 1
ATOM 1444 C C . VAL B 1 72 ? 1.7 0.835 -9.742 1 97.38 72 VAL B C 1
ATOM 1446 O O . VAL B 1 72 ? 2.674 0.354 -9.156 1 97.38 72 VAL B O 1
ATOM 1449 N N . ALA B 1 73 ? 0.676 0.139 -10.164 1 96.56 73 ALA B N 1
ATOM 1450 C CA . ALA B 1 73 ? 0.676 -1.308 -9.961 1 96.56 73 ALA B CA 1
ATOM 1451 C C . ALA B 1 73 ? 1.863 -1.96 -10.664 1 96.56 73 ALA B C 1
ATOM 1453 O O . ALA B 1 73 ? 2.516 -2.844 -10.102 1 96.56 73 ALA B O 1
ATOM 1454 N N . HIS B 1 74 ? 2.146 -1.503 -11.812 1 94.94 74 HIS B N 1
ATOM 1455 C CA . HIS B 1 74 ? 3.25 -2.051 -12.586 1 94.94 74 HIS B CA 1
ATOM 1456 C C . HIS B 1 74 ? 4.578 -1.866 -11.867 1 94.94 74 HIS B C 1
ATOM 1458 O O . HIS B 1 74 ? 5.391 -2.795 -11.797 1 94.94 74 HIS B O 1
ATOM 1464 N N . ARG B 1 75 ? 4.801 -0.732 -11.383 1 96.44 75 ARG B N 1
ATOM 1465 C CA . ARG B 1 75 ? 6.031 -0.473 -10.641 1 96.44 75 ARG B CA 1
ATOM 1466 C C . ARG B 1 75 ? 6.09 -1.311 -9.367 1 96.44 75 ARG B C 1
ATOM 1468 O O . ARG B 1 75 ? 7.145 -1.845 -9.023 1 96.44 75 ARG B O 1
ATOM 1475 N N . LEU B 1 76 ? 4.945 -1.378 -8.711 1 98.25 76 LEU B N 1
ATOM 1476 C CA . LEU B 1 76 ? 4.852 -2.102 -7.449 1 98.25 76 LEU B CA 1
ATOM 1477 C C . LEU B 1 76 ? 5.219 -3.57 -7.637 1 98.25 76 LEU B C 1
ATOM 1479 O O . LEU B 1 76 ? 5.891 -4.16 -6.785 1 98.25 76 LEU B O 1
ATOM 1483 N N . ILE B 1 77 ? 4.875 -4.156 -8.734 1 98.31 77 ILE B N 1
ATOM 1484 C CA . ILE B 1 77 ? 5.102 -5.57 -9.008 1 98.31 77 ILE B CA 1
ATOM 1485 C C . ILE B 1 77 ? 6.598 -5.871 -8.969 1 98.31 77 ILE B C 1
ATOM 1487 O O . ILE B 1 77 ? 7.012 -6.941 -8.508 1 98.31 77 ILE B O 1
ATOM 1491 N N . ASN B 1 78 ? 7.402 -4.949 -9.312 1 96.81 78 ASN B N 1
ATOM 1492 C CA . ASN B 1 78 ? 8.852 -5.141 -9.344 1 96.81 78 ASN B CA 1
ATOM 1493 C C . ASN B 1 78 ? 9.414 -5.371 -7.945 1 96.81 78 ASN B C 1
ATOM 1495 O O . ASN B 1 78 ? 10.539 -5.852 -7.793 1 96.81 78 ASN B O 1
ATOM 1499 N N . SER B 1 79 ? 8.664 -5.055 -6.977 1 97.62 79 SER B N 1
ATOM 1500 C CA . SER B 1 79 ? 9.117 -5.223 -5.598 1 97.62 79 SER B CA 1
ATOM 1501 C C . SER B 1 79 ? 8.477 -6.445 -4.949 1 97.62 79 SER B C 1
ATOM 1503 O O . SER B 1 79 ? 8.789 -6.789 -3.809 1 97.62 79 SER B O 1
ATOM 1505 N N . CYS B 1 80 ? 7.562 -7.09 -5.609 1 98.56 80 CYS B N 1
ATOM 1506 C CA . CYS B 1 80 ? 6.801 -8.188 -5.027 1 98.56 80 CYS B CA 1
ATOM 1507 C C . CYS B 1 80 ? 7.52 -9.516 -5.23 1 98.56 80 CYS B C 1
ATOM 1509 O O . CYS B 1 80 ? 8.312 -9.664 -6.164 1 98.56 80 CYS B O 1
ATOM 1511 N N . ASP B 1 81 ? 7.195 -10.477 -4.398 1 98.44 81 ASP B N 1
ATOM 1512 C CA . ASP B 1 81 ? 7.723 -11.828 -4.508 1 98.44 81 ASP B CA 1
ATOM 1513 C C . ASP B 1 81 ? 6.734 -12.75 -5.227 1 98.44 81 ASP B C 1
ATOM 1515 O O . ASP B 1 81 ? 7.125 -13.773 -5.781 1 98.44 81 ASP B O 1
ATOM 1519 N N . ALA B 1 82 ? 5.5 -12.406 -5.172 1 98.88 82 ALA B N 1
ATOM 1520 C CA . ALA B 1 82 ? 4.438 -13.258 -5.707 1 98.88 82 ALA B CA 1
ATOM 1521 C C . ALA B 1 82 ? 3.178 -12.438 -5.992 1 98.88 82 ALA B C 1
ATOM 1523 O O . ALA B 1 82 ? 3.064 -11.289 -5.555 1 98.88 82 ALA B O 1
ATOM 1524 N N . ILE B 1 83 ? 2.295 -13.016 -6.727 1 98.94 83 ILE B N 1
ATOM 1525 C CA . ILE B 1 83 ? 0.97 -12.469 -6.992 1 98.94 83 ILE B CA 1
ATOM 1526 C C . ILE B 1 83 ? -0.097 -13.508 -6.656 1 98.94 83 ILE B C 1
ATOM 1528 O O . ILE B 1 83 ? 0.054 -14.688 -6.977 1 98.94 83 ILE B O 1
ATOM 1532 N N . LEU B 1 84 ? -1.105 -13.148 -5.945 1 98.94 84 LEU B N 1
ATOM 1533 C CA . LEU B 1 84 ? -2.354 -13.898 -5.844 1 98.94 84 LEU B CA 1
ATOM 1534 C C . LEU B 1 84 ? -3.395 -13.352 -6.816 1 98.94 84 LEU B C 1
ATOM 1536 O O . LEU B 1 84 ? -3.871 -12.227 -6.656 1 98.94 84 LEU B O 1
ATOM 1540 N N . ARG B 1 85 ? -3.729 -14.109 -7.824 1 98.94 85 ARG B N 1
ATOM 1541 C CA . ARG B 1 85 ? -4.75 -13.727 -8.797 1 98.94 85 ARG B CA 1
ATOM 1542 C C . ARG B 1 85 ? -6.137 -14.156 -8.328 1 98.94 85 ARG B C 1
ATOM 1544 O O . ARG B 1 85 ? -6.453 -15.352 -8.312 1 98.94 85 ARG B O 1
ATOM 1551 N N . MET B 1 86 ? -6.984 -13.172 -7.969 1 98.81 86 MET B N 1
ATOM 1552 C CA . MET B 1 86 ? -8.336 -13.438 -7.492 1 98.81 86 MET B CA 1
ATOM 1553 C C . MET B 1 86 ? -9.266 -13.773 -8.656 1 98.81 86 MET B C 1
ATOM 1555 O O . MET B 1 86 ? -9.031 -13.336 -9.789 1 98.81 86 MET B O 1
ATOM 1559 N N . PRO B 1 87 ? -10.305 -14.531 -8.375 1 98 87 PRO B N 1
ATOM 1560 C CA . PRO B 1 87 ? -11.242 -14.844 -9.453 1 98 87 PRO B CA 1
ATOM 1561 C C . PRO B 1 87 ? -11.984 -13.609 -9.969 1 98 87 PRO B C 1
ATOM 1563 O O . PRO B 1 87 ? -12.094 -12.609 -9.258 1 98 87 PRO B O 1
ATOM 1566 N N . GLY B 1 88 ? -12.461 -13.797 -11.227 1 97.44 88 GLY B N 1
ATOM 1567 C CA . GLY B 1 88 ? -13.242 -12.734 -11.844 1 97.44 88 GLY B CA 1
ATOM 1568 C C . GLY B 1 88 ? -12.578 -12.141 -13.07 1 97.44 88 GLY B C 1
ATOM 1569 O O . GLY B 1 88 ? -11.352 -12.18 -13.203 1 97.44 88 GLY B O 1
ATOM 1570 N N . ILE B 1 89 ? -13.398 -11.57 -13.938 1 97.25 89 ILE B N 1
ATOM 1571 C CA . ILE B 1 89 ? -12.914 -10.961 -15.172 1 97.25 89 ILE B CA 1
ATOM 1572 C C . ILE B 1 89 ? -12.258 -9.617 -14.859 1 97.25 89 ILE B C 1
ATOM 1574 O O . ILE B 1 89 ? -12.891 -8.727 -14.289 1 97.25 89 ILE B O 1
ATOM 1578 N N . SER B 1 90 ? -10.977 -9.516 -15.234 1 97.44 90 SER B N 1
ATOM 1579 C CA . SER B 1 90 ? -10.25 -8.266 -15.023 1 97.44 90 SER B CA 1
ATOM 1580 C C . SER B 1 90 ? -9.023 -8.188 -15.93 1 97.44 90 SER B C 1
ATOM 1582 O O . SER B 1 90 ? -8.055 -8.93 -15.734 1 97.44 90 SER B O 1
ATOM 1584 N N . ASN B 1 91 ? -9.039 -7.281 -16.859 1 95.62 91 ASN B N 1
ATOM 1585 C CA . ASN B 1 91 ? -7.879 -7.082 -17.719 1 95.62 91 ASN B CA 1
ATOM 1586 C C . ASN B 1 91 ? -6.664 -6.617 -16.922 1 95.62 91 ASN B C 1
ATOM 1588 O O . ASN B 1 91 ? -5.535 -7.031 -17.188 1 95.62 91 ASN B O 1
ATOM 1592 N N . GLY B 1 92 ? -6.918 -5.762 -15.945 1 96.06 92 GLY B N 1
ATOM 1593 C CA . GLY B 1 92 ? -5.836 -5.273 -15.109 1 96.06 92 GLY B CA 1
ATOM 1594 C C . GLY B 1 92 ? -5.141 -6.375 -14.328 1 96.06 92 GLY B C 1
ATOM 1595 O O . GLY B 1 92 ? -3.908 -6.438 -14.297 1 96.06 92 GLY B O 1
ATOM 1596 N N . ALA B 1 93 ? -5.906 -7.23 -13.766 1 98.12 93 ALA B N 1
ATOM 1597 C CA . ALA B 1 93 ? -5.328 -8.336 -13 1 98.12 93 ALA B CA 1
ATOM 1598 C C . ALA B 1 93 ? -4.59 -9.305 -13.914 1 98.12 93 ALA B C 1
ATOM 1600 O O . ALA B 1 93 ? -3.537 -9.836 -13.547 1 98.12 93 ALA B O 1
ATOM 1601 N N . ASP B 1 94 ? -5.156 -9.555 -15.109 1 98.19 94 ASP B N 1
ATOM 1602 C CA . ASP B 1 94 ? -4.48 -10.398 -16.094 1 98.19 94 ASP B CA 1
ATOM 1603 C C . ASP B 1 94 ? -3.125 -9.805 -16.484 1 98.19 94 ASP B C 1
ATOM 1605 O O . ASP B 1 94 ? -2.143 -10.539 -16.625 1 98.19 94 ASP B O 1
ATOM 1609 N N . ASN B 1 95 ? -3.117 -8.57 -16.703 1 97.81 95 ASN B N 1
ATOM 1610 C CA . ASN B 1 95 ? -1.867 -7.895 -17.031 1 97.81 95 ASN B CA 1
ATOM 1611 C C . ASN B 1 95 ? -0.854 -8 -15.898 1 97.81 95 ASN B C 1
ATOM 1613 O O . ASN B 1 95 ? 0.334 -8.219 -16.141 1 97.81 95 ASN B O 1
ATOM 1617 N N . ASP B 1 96 ? -1.344 -7.797 -14.641 1 98.38 96 ASP B N 1
ATOM 1618 C CA . ASP B 1 96 ? -0.459 -7.969 -13.492 1 98.38 96 ASP B CA 1
ATOM 1619 C C . ASP B 1 96 ? 0.203 -9.344 -13.5 1 98.38 96 ASP B C 1
ATOM 1621 O O . ASP B 1 96 ? 1.411 -9.461 -13.289 1 98.38 96 ASP B O 1
ATOM 1625 N N . VAL B 1 97 ? -0.559 -10.359 -13.789 1 98.75 97 VAL B N 1
ATOM 1626 C CA . VAL B 1 97 ? -0.055 -11.727 -13.805 1 98.75 97 VAL B CA 1
ATOM 1627 C C . VAL B 1 97 ? 0.971 -11.883 -14.93 1 98.75 97 VAL B C 1
ATOM 1629 O O . VAL B 1 97 ? 2.027 -12.484 -14.727 1 98.75 97 VAL B O 1
ATOM 1632 N N . ARG B 1 98 ? 0.667 -11.344 -16.078 1 98.56 98 ARG B N 1
ATOM 1633 C CA . ARG B 1 98 ? 1.599 -11.414 -17.203 1 98.56 98 ARG B CA 1
ATOM 1634 C C . ARG B 1 98 ? 2.943 -10.797 -16.828 1 98.56 98 ARG B C 1
ATOM 1636 O O . ARG B 1 98 ? 3.992 -11.414 -17.047 1 98.56 98 ARG B O 1
ATOM 1643 N N . VAL B 1 99 ? 2.936 -9.586 -16.312 1 98.12 99 VAL B N 1
ATOM 1644 C CA . VAL B 1 99 ? 4.148 -8.891 -15.906 1 98.12 99 VAL B CA 1
ATOM 1645 C C . VAL B 1 99 ? 4.883 -9.703 -14.844 1 98.12 99 VAL B C 1
ATOM 1647 O O . VAL B 1 99 ? 6.105 -9.859 -14.914 1 98.12 99 VAL B O 1
ATOM 1650 N N . GLY B 1 100 ? 4.059 -10.18 -13.828 1 98.56 100 GLY B N 1
ATOM 1651 C CA . GLY B 1 100 ? 4.648 -11 -12.781 1 98.56 100 GLY B CA 1
ATOM 1652 C C . GLY B 1 100 ? 5.363 -12.227 -13.32 1 98.56 100 GLY B C 1
ATOM 1653 O O . GLY B 1 100 ? 6.469 -12.547 -12.883 1 98.56 100 GLY B O 1
ATOM 1654 N N . LYS B 1 101 ? 4.766 -12.875 -14.281 1 98.62 101 LYS B N 1
ATOM 1655 C CA . LYS B 1 101 ? 5.383 -14.047 -14.906 1 98.62 101 LYS B CA 1
ATOM 1656 C C . LYS B 1 101 ? 6.668 -13.664 -15.633 1 98.62 101 LYS B C 1
ATOM 1658 O O . LYS B 1 101 ? 7.676 -14.367 -15.539 1 98.62 101 LYS B O 1
ATOM 1663 N N . ASP B 1 102 ? 6.633 -12.602 -16.312 1 98.31 102 ASP B N 1
ATOM 1664 C CA . ASP B 1 102 ? 7.812 -12.117 -17.016 1 98.31 102 ASP B CA 1
ATOM 1665 C C . ASP B 1 102 ? 8.961 -11.852 -16.047 1 98.31 102 ASP B C 1
ATOM 1667 O O . ASP B 1 102 ? 10.133 -12.008 -16.422 1 98.31 102 ASP B O 1
ATOM 1671 N N . LEU B 1 103 ? 8.711 -11.516 -14.859 1 98.06 103 LEU B N 1
ATOM 1672 C CA . LEU B 1 103 ? 9.711 -11.18 -13.852 1 98.06 103 LEU B CA 1
ATOM 1673 C C . LEU B 1 103 ? 10.102 -12.414 -13.047 1 98.06 103 LEU B C 1
ATOM 1675 O O . LEU B 1 103 ? 10.977 -12.344 -12.18 1 98.06 103 LEU B O 1
ATOM 1679 N N . GLY B 1 104 ? 9.359 -13.508 -13.258 1 98.5 104 GLY B N 1
ATOM 1680 C CA . GLY B 1 104 ? 9.68 -14.758 -12.578 1 98.5 104 GLY B CA 1
ATOM 1681 C C . GLY B 1 104 ? 9.016 -14.875 -11.219 1 98.5 104 GLY B C 1
ATOM 1682 O O . GLY B 1 104 ? 9.469 -15.656 -10.375 1 98.5 104 GLY B O 1
ATOM 1683 N N . LEU B 1 105 ? 8.023 -14.109 -10.984 1 98.75 105 LEU B N 1
ATOM 1684 C CA . LEU B 1 105 ? 7.312 -14.188 -9.711 1 98.75 105 LEU B CA 1
ATOM 1685 C C . LEU B 1 105 ? 6.48 -15.461 -9.625 1 98.75 105 LEU B C 1
ATOM 1687 O O . LEU B 1 105 ? 6.031 -15.984 -10.648 1 98.75 105 LEU B O 1
ATOM 1691 N N . LYS B 1 106 ? 6.273 -15.906 -8.43 1 98.69 106 LYS B N 1
ATOM 1692 C CA . LYS B 1 106 ? 5.289 -16.953 -8.195 1 98.69 106 LYS B CA 1
ATOM 1693 C C . LYS B 1 106 ? 3.869 -16.438 -8.375 1 98.69 106 LYS B C 1
ATOM 1695 O O . LYS B 1 106 ? 3.537 -15.352 -7.906 1 98.69 106 LYS B O 1
ATOM 1700 N N . ILE B 1 107 ? 3.145 -17.25 -9.07 1 98.94 107 ILE B N 1
ATOM 1701 C CA . ILE B 1 107 ? 1.741 -16.891 -9.25 1 98.94 107 ILE B CA 1
ATOM 1702 C C . ILE B 1 107 ? 0.859 -17.891 -8.5 1 98.94 107 ILE B C 1
ATOM 1704 O O . ILE B 1 107 ? 0.919 -19.094 -8.758 1 98.94 107 ILE B O 1
ATOM 1708 N N . TYR B 1 108 ? 0.089 -17.453 -7.582 1 98.94 108 TYR B N 1
ATOM 1709 C CA . TYR B 1 108 ? -0.913 -18.25 -6.891 1 98.94 108 TYR B CA 1
ATOM 1710 C C . TYR B 1 108 ? -2.307 -17.984 -7.445 1 98.94 108 TYR B C 1
ATOM 1712 O O . TYR B 1 108 ? -2.672 -16.828 -7.676 1 98.94 108 TYR B O 1
ATOM 1720 N N . LEU B 1 109 ? -3.084 -19.031 -7.598 1 98.62 109 LEU B N 1
ATOM 1721 C CA . LEU B 1 109 ? -4.438 -18.891 -8.125 1 98.62 109 LEU B CA 1
ATOM 1722 C C . LEU B 1 109 ? -5.473 -19.188 -7.043 1 98.62 109 LEU B C 1
ATOM 1724 O O . LEU B 1 109 ? -6.664 -18.938 -7.234 1 98.62 109 LEU B O 1
ATOM 1728 N N . HIS B 1 110 ? -4.965 -19.75 -5.922 1 98.38 110 HIS B N 1
ATOM 1729 C CA . HIS B 1 110 ? -5.82 -20.031 -4.773 1 98.38 110 HIS B CA 1
ATOM 1730 C C . HIS B 1 110 ? -5.102 -19.719 -3.463 1 98.38 110 HIS B C 1
ATOM 1732 O O . HIS B 1 110 ? -3.896 -19.969 -3.342 1 98.38 110 HIS B O 1
ATOM 1738 N N . MET B 1 111 ? -5.871 -19.266 -2.51 1 98.44 111 MET B N 1
ATOM 1739 C CA . MET B 1 111 ? -5.352 -18.906 -1.194 1 98.44 111 MET B CA 1
ATOM 1740 C C . MET B 1 111 ? -4.605 -20.062 -0.562 1 98.44 111 MET B C 1
ATOM 1742 O O . MET B 1 111 ? -3.566 -19.875 0.072 1 98.44 111 MET B O 1
ATOM 1746 N N . ASP B 1 112 ? -5.086 -21.266 -0.842 1 97.94 112 ASP B N 1
ATOM 1747 C CA . ASP B 1 112 ? -4.539 -22.438 -0.18 1 97.94 112 ASP B CA 1
ATOM 1748 C C . ASP B 1 112 ? -3.148 -22.781 -0.716 1 97.94 112 ASP B C 1
ATOM 1750 O O . ASP B 1 112 ? -2.416 -23.562 -0.111 1 97.94 112 ASP B O 1
ATOM 1754 N N . GLU B 1 113 ? -2.797 -22.203 -1.867 1 98.44 113 GLU B N 1
ATOM 1755 C CA . GLU B 1 113 ? -1.487 -22.453 -2.465 1 98.44 113 GLU B CA 1
ATOM 1756 C C . GLU B 1 113 ? -0.398 -21.656 -1.76 1 98.44 113 GLU B C 1
ATOM 1758 O O . GLU B 1 113 ? 0.791 -21.953 -1.905 1 98.44 113 GLU B O 1
ATOM 1763 N N . ILE B 1 114 ? -0.749 -20.609 -1.093 1 98.5 114 ILE B N 1
ATOM 1764 C CA . ILE B 1 114 ? 0.214 -19.734 -0.425 1 98.5 114 ILE B CA 1
ATOM 1765 C C . ILE B 1 114 ? 0.738 -20.422 0.835 1 98.5 114 ILE B C 1
ATOM 1767 O O . ILE B 1 114 ? -0.036 -20.75 1.735 1 98.5 114 ILE B O 1
ATOM 1771 N N . PRO B 1 115 ? 1.984 -20.656 0.899 1 97.94 115 PRO B N 1
ATOM 1772 C CA . PRO B 1 115 ? 2.529 -21.312 2.096 1 97.94 115 PRO B CA 1
ATOM 1773 C C . PRO B 1 115 ? 2.469 -20.422 3.33 1 97.94 115 PRO B C 1
ATOM 1775 O O . PRO B 1 115 ? 2.25 -19.203 3.213 1 97.94 115 PRO B O 1
ATOM 1778 N N . LYS B 1 116 ? 2.613 -21.062 4.461 1 97 116 LYS B N 1
ATOM 1779 C CA . LYS B 1 116 ? 2.732 -20.281 5.691 1 97 116 LYS B CA 1
ATOM 1780 C C . LYS B 1 116 ? 4.043 -19.5 5.719 1 97 116 LYS B C 1
ATOM 1782 O O . LYS B 1 116 ? 5.094 -20.031 5.359 1 97 116 LYS B O 1
ATOM 1787 N N . GLY B 1 117 ? 3.873 -18.25 6.105 1 94.56 117 GLY B N 1
ATOM 1788 C CA . GLY B 1 117 ? 5.059 -17.406 6.223 1 94.56 117 GLY B CA 1
ATOM 1789 C C . GLY B 1 117 ? 5.676 -17.438 7.609 1 94.56 117 GLY B C 1
ATOM 1790 O O . GLY B 1 117 ? 5.152 -18.094 8.516 1 94.56 117 GLY B O 1
ATOM 1791 N N . ASN B 1 118 ? 6.75 -16.734 7.762 1 85.75 118 ASN B N 1
ATOM 1792 C CA . ASN B 1 118 ? 7.5 -16.75 9.016 1 85.75 118 ASN B CA 1
ATOM 1793 C C . ASN B 1 118 ? 6.762 -15.977 10.109 1 85.75 118 ASN B C 1
ATOM 1795 O O . ASN B 1 118 ? 6.988 -16.219 11.297 1 85.75 118 ASN B O 1
ATOM 1799 N N . ASN B 1 119 ? 5.848 -15.078 9.711 1 86.12 119 ASN B N 1
ATOM 1800 C CA . ASN B 1 119 ? 5.152 -14.219 10.664 1 86.12 119 ASN B CA 1
ATOM 1801 C C . ASN B 1 119 ? 3.684 -14.609 10.805 1 86.12 119 ASN B C 1
ATOM 1803 O O . ASN B 1 119 ? 2.84 -13.766 11.109 1 86.12 119 ASN B O 1
ATOM 1807 N N . ALA B 1 120 ? 3.398 -15.789 10.469 1 87.5 120 ALA B N 1
ATOM 1808 C CA . ALA B 1 120 ? 2.008 -16.234 10.5 1 87.5 120 ALA B CA 1
ATOM 1809 C C . ALA B 1 120 ? 1.375 -15.969 11.859 1 87.5 120 ALA B C 1
ATOM 1811 O O . ALA B 1 120 ? 2.016 -16.156 12.898 1 87.5 120 ALA B O 1
ATOM 1812 N N . LEU B 1 121 ? 0.215 -15.359 11.852 1 77.56 121 LEU B N 1
ATOM 1813 C CA . LEU B 1 121 ? -0.532 -15.094 13.078 1 77.56 121 LEU B CA 1
ATOM 1814 C C . LEU B 1 121 ? -1.435 -16.266 13.43 1 77.56 121 LEU B C 1
ATOM 1816 O O . LEU B 1 121 ? -2.012 -16.906 12.539 1 77.56 121 LEU B O 1
ATOM 1820 N N . THR B 1 122 ? -1.222 -17.016 14.453 1 62.94 122 THR B N 1
ATOM 1821 C CA . THR B 1 122 ? -1.957 -18.188 14.922 1 62.94 122 THR B CA 1
ATOM 1822 C C . THR B 1 122 ? -3.381 -17.812 15.32 1 62.94 122 THR B C 1
ATOM 1824 O O . THR B 1 122 ? -3.629 -16.688 15.766 1 62.94 122 THR B O 1
#

Sequence (244 aa):
MLILIAGPVRSGTEGNQALIQANMQKLDAAALQVYHKGHTPVIGEWLALPLAAAAGSREIGDEISEAYLYPVAHRLINSCDAILRMPGISNGADNDVRVGKDLGLKIYLHMDEIPKGNNALTMLILIAGPVRSGTEGNQALIQANMQKLDAAALQVYHKGHTPVIGEWLALPLAAAAGSREIGDEISEAYLYPVAHRLINSCDAILRMPGISNGADNDVRVGKDLGLKIYLHMDEIPKGNNALT

Solvent-accessible surface area (backbone atoms only — not comparable to full-atom values): 12712 Å² total; per-residue (Å²): 92,37,30,36,51,30,44,32,42,59,51,94,32,87,78,37,63,68,51,26,49,52,30,46,50,53,51,31,46,52,34,39,52,42,33,40,32,17,33,42,48,44,43,43,60,51,49,16,48,52,38,16,39,62,74,65,32,88,47,87,79,38,74,54,22,56,67,25,42,57,58,44,31,57,58,49,53,75,70,37,51,28,35,38,47,47,79,70,71,29,71,66,27,51,48,51,50,52,54,36,51,76,73,65,35,49,76,33,75,47,78,86,70,57,69,79,38,95,59,43,57,129,93,39,31,36,52,30,43,31,43,59,52,92,32,86,76,37,64,69,51,25,50,52,29,46,50,55,52,31,45,52,35,39,52,43,33,40,33,17,31,44,48,45,42,45,61,50,49,17,50,52,37,16,40,62,72,65,31,87,48,88,79,38,73,55,23,57,68,25,41,57,59,44,30,57,58,49,52,75,69,37,52,28,34,38,46,48,82,71,72,28,70,66,28,53,49,50,50,53,54,35,52,74,73,67,34,47,78,34,75,46,78,85,68,57,69,78,37,94,58,42,58,130

pLDDT: mean 96.72, std 4.23, range [62.94, 98.94]

Organism: Scandinavium goeteborgense (NCBI:txid1851514)

Nearest PDB structures (foldseek):
  6evs-assembly1_A  TM=7.801E-01  e=2.543E-03  Peribacillus psychrosaccharolyticus
  2yvq-assembly1_A  TM=5.070E-01  e=1.013E-01  Homo sapiens
  6kj9-assembly2_D  TM=5.597E-01  e=1.133E+00  Escherichia coli K-12
  3t7e-assembly1_A-2  TM=4.300E-01  e=1.461E+00  Saccharomyces cerevisiae
  5yec-assembly1_A  TM=4.489E-01  e=9.832E+00  Saccharomyces cerevisiae S288C

Foldseek 3Di:
DEEEEFEDQCPPCVQPPVVNVVRVVVSVVLQVLVVLLPYHYDYLCVPLVVVLVVVPDDDCPDPSSVVRSQVSLLVVLLVGQEYEYEDDDDPSRVVSVVSNVVNPHHYHPDSVPDHRHPRNHD/DEEEEFEDQCPPCVQPPVVNVVRVVVSVVLQVLLVLLPYHYDYLCVPLVVVLVVVPDDDCPDPSSVVRSQVSLLVVLLVGQEYAYEDDDDPSRVVSVVSNVVNPHHYHPDSVPDHRHPRNND

Radius of gyration: 16.87 Å; Cα contacts (8 Å, |Δi|>4): 457; chains: 2; bounding box: 41×39×38 Å